Protein AF-A0A1I8H234-F1 (afdb_monomer_lite)

Radius of gyration: 17.59 Å; chains: 1; bounding box: 55×33×47 Å

pLDDT: mean 93.52, std 7.96, range [38.16, 98.69]

Organism: NCBI:txid282301

InterPro domains:
  IPR001806 Small GTPase [PF00071] (98-191)
  IPR027417 P-loop containing nucleoside triphosphate hydrolase [G3DSA:3.40.50.300] (1-192)
  IPR027417 P-loop containing nucleoside triphosphate hydrolase [SSF52540] (68-191)
  IPR051978 Rho GTPase-activating domain-containing protein [PTHR46005] (1-196)

Sequence (198 aa):
SIVSEPDFAGQVLRSSHWIYWGIGQVAQSHQRFHVVEQTEIANDANLRVFGYSEPYHARCTATKLYTSQKLAWICSDQLGFEDDYPKIRAPDGALLINGFLLCFDASANFERQCAFLKEVAPYLAKAKRPCVLAVTKMDLIANQPELHARQMEALRKAAKNLSNLAGTVETSAQLGVNVDEAFRLLAGAIEKSRPRAA

Structure (mmCIF, N/CA/C/O backbone):
data_AF-A0A1I8H234-F1
#
_entry.id   AF-A0A1I8H234-F1
#
loop_
_atom_site.group_PDB
_atom_site.id
_atom_site.type_symbol
_atom_site.label_atom_id
_atom_site.label_alt_id
_atom_site.label_comp_id
_atom_site.label_asym_id
_atom_site.label_entity_id
_atom_site.label_seq_id
_atom_site.pdbx_PDB_ins_code
_atom_site.Cartn_x
_atom_site.Cartn_y
_atom_site.Cartn_z
_atom_site.occupancy
_atom_site.B_iso_or_equiv
_atom_site.auth_seq_id
_atom_site.auth_comp_id
_atom_site.auth_asym_id
_atom_site.auth_atom_id
_atom_site.pdbx_PDB_model_num
ATOM 1 N N . SER A 1 1 ? 11.551 -0.243 -1.095 1.00 83.31 1 SER A N 1
ATOM 2 C CA . SER A 1 1 ? 12.460 -1.224 -1.734 1.00 83.31 1 SER A CA 1
ATOM 3 C C . SER A 1 1 ? 13.773 -0.570 -2.115 1.00 83.31 1 SER A C 1
ATOM 5 O O . SER A 1 1 ? 13.778 0.638 -2.320 1.00 83.31 1 SER A O 1
ATOM 7 N N . ILE A 1 2 ? 14.865 -1.332 -2.189 1.00 92.75 2 ILE A N 1
ATOM 8 C CA . ILE A 1 2 ? 16.172 -0.864 -2.675 1.00 92.75 2 ILE A CA 1
ATOM 9 C C . ILE A 1 2 ? 16.417 -1.559 -4.016 1.00 92.75 2 ILE A C 1
ATOM 11 O O . ILE A 1 2 ? 16.280 -2.778 -4.071 1.00 92.75 2 ILE A O 1
ATOM 15 N N . VAL A 1 3 ? 16.686 -0.801 -5.079 1.00 95.31 3 VAL A N 1
ATOM 16 C CA . VAL A 1 3 ? 16.840 -1.320 -6.452 1.00 95.31 3 VAL A CA 1
ATOM 17 C C . VAL A 1 3 ? 17.891 -0.522 -7.222 1.00 95.31 3 VAL A C 1
ATOM 19 O O . VAL A 1 3 ? 18.214 0.608 -6.839 1.00 95.31 3 VAL A O 1
ATOM 22 N N . SER A 1 4 ? 18.372 -1.082 -8.331 1.00 96.06 4 SER A N 1
ATOM 23 C CA . SER A 1 4 ? 19.273 -0.381 -9.241 1.00 96.06 4 SER A CA 1
ATOM 24 C C . SER A 1 4 ? 18.539 0.695 -10.057 1.00 96.06 4 SER A C 1
ATOM 26 O O . SER A 1 4 ? 17.310 0.702 -10.179 1.00 96.06 4 SER A O 1
ATOM 28 N N . GLU A 1 5 ? 19.280 1.644 -10.629 1.00 95.75 5 GLU A N 1
ATOM 29 C CA . GLU A 1 5 ? 18.703 2.683 -11.494 1.00 95.75 5 GLU A CA 1
ATOM 30 C C . GLU A 1 5 ? 18.033 2.123 -12.769 1.00 95.75 5 GLU A C 1
ATOM 32 O O . GLU A 1 5 ? 16.915 2.557 -13.074 1.00 95.75 5 GLU A O 1
ATOM 37 N N . PRO A 1 6 ? 18.615 1.129 -13.476 1.00 96.50 6 PRO A N 1
ATOM 38 C CA . PRO A 1 6 ? 17.931 0.443 -14.572 1.00 96.50 6 PRO A CA 1
ATOM 39 C C . PRO A 1 6 ? 16.608 -0.202 -14.148 1.00 96.50 6 PRO A C 1
ATOM 41 O O . PRO A 1 6 ? 15.601 -0.014 -14.830 1.00 96.50 6 PRO A O 1
ATOM 44 N N . ASP A 1 7 ? 16.576 -0.883 -12.999 1.00 96.81 7 ASP A N 1
ATOM 45 C CA . ASP A 1 7 ? 15.356 -1.524 -12.493 1.00 96.81 7 ASP A CA 1
ATOM 46 C C . ASP A 1 7 ? 14.267 -0.496 -12.181 1.00 96.81 7 ASP A C 1
ATOM 48 O O . ASP A 1 7 ? 13.089 -0.695 -12.488 1.00 96.81 7 ASP A O 1
ATOM 52 N N . PHE A 1 8 ? 14.657 0.642 -11.596 1.00 96.56 8 PHE A N 1
ATOM 53 C CA . PHE A 1 8 ? 13.734 1.738 -11.325 1.00 96.56 8 PHE A CA 1
ATOM 54 C C . PHE A 1 8 ? 13.135 2.318 -12.613 1.00 96.56 8 PHE A C 1
ATOM 56 O O . PHE A 1 8 ? 11.945 2.642 -12.642 1.00 96.56 8 PHE A O 1
ATOM 63 N N . ALA A 1 9 ? 13.921 2.422 -13.688 1.00 95.56 9 ALA A N 1
ATOM 64 C CA . ALA A 1 9 ? 13.463 2.871 -15.005 1.00 95.56 9 ALA A CA 1
ATOM 65 C C . ALA A 1 9 ? 12.687 1.797 -15.801 1.00 95.56 9 ALA A C 1
ATOM 67 O O . ALA A 1 9 ? 11.959 2.143 -16.741 1.00 95.56 9 ALA A O 1
ATOM 68 N N . GLY A 1 10 ? 12.815 0.522 -15.416 1.00 95.69 10 GLY A N 1
ATOM 69 C CA . GLY A 1 10 ? 12.182 -0.646 -16.036 1.00 95.69 10 GLY A CA 1
ATOM 70 C C . GLY A 1 10 ? 10.652 -0.584 -16.083 1.00 95.69 10 GLY A C 1
ATOM 71 O O . GLY A 1 10 ? 10.019 0.302 -15.509 1.00 95.69 10 GLY A O 1
ATOM 72 N N . GLN A 1 11 ? 10.003 -1.516 -16.788 1.00 96.44 11 GLN A N 1
ATOM 73 C CA . GLN A 1 11 ? 8.556 -1.402 -17.055 1.00 96.44 11 GLN A CA 1
ATOM 74 C C . GLN A 1 11 ? 7.694 -1.635 -15.809 1.00 96.44 11 GLN A C 1
ATOM 76 O O . GLN A 1 11 ? 6.568 -1.140 -15.746 1.00 96.44 11 GLN A O 1
ATOM 81 N N . VAL A 1 12 ? 8.201 -2.372 -14.819 1.00 97.25 12 VAL A N 1
ATOM 82 C CA . VAL A 1 12 ? 7.481 -2.637 -13.566 1.00 97.25 12 VAL A CA 1
ATOM 83 C C . VAL A 1 12 ? 7.443 -1.388 -12.686 1.00 97.25 12 VAL A C 1
ATOM 85 O O . VAL A 1 12 ? 6.369 -0.940 -12.276 1.00 97.25 12 VAL A O 1
ATOM 88 N N . LEU A 1 13 ? 8.596 -0.772 -12.414 1.00 95.94 13 LEU A N 1
ATOM 89 C CA . LEU A 1 13 ? 8.681 0.408 -11.549 1.00 95.94 13 LEU A CA 1
ATOM 90 C C . LEU A 1 13 ? 8.396 1.706 -12.306 1.00 95.94 13 LEU A C 1
ATOM 92 O O . LEU A 1 13 ? 7.745 2.592 -11.752 1.00 95.94 13 LEU A O 1
ATOM 96 N N . ARG A 1 14 ? 8.769 1.784 -13.585 1.00 95.25 14 ARG A N 1
ATOM 97 C CA . ARG A 1 14 ? 8.478 2.871 -14.533 1.00 95.25 14 ARG A CA 1
ATOM 98 C C . ARG A 1 14 ? 8.736 4.255 -13.933 1.00 95.25 14 ARG A C 1
ATOM 100 O O . ARG A 1 14 ? 7.879 5.134 -13.980 1.00 95.25 14 ARG A O 1
ATOM 107 N N . SER A 1 15 ? 9.896 4.408 -13.301 1.00 94.75 15 SER A N 1
ATOM 108 C CA . SER A 1 15 ? 10.349 5.634 -12.636 1.00 94.75 15 SER A CA 1
ATOM 109 C C . SER A 1 15 ? 9.317 6.218 -11.664 1.00 94.75 15 SER A C 1
ATOM 111 O O . SER A 1 15 ? 9.142 7.432 -11.574 1.00 94.75 15 SER A O 1
ATOM 113 N N . SER A 1 16 ? 8.583 5.354 -10.959 1.00 94.56 16 SER A N 1
ATOM 114 C CA . SER A 1 16 ? 7.492 5.761 -10.078 1.00 94.56 16 SER A CA 1
ATOM 115 C C . SER A 1 16 ? 7.612 5.138 -8.693 1.00 94.56 16 SER A C 1
ATOM 117 O O . SER A 1 16 ? 8.015 3.991 -8.537 1.00 94.56 16 SER A O 1
ATOM 119 N N . HIS A 1 17 ? 7.204 5.895 -7.677 1.00 95.62 17 HIS A N 1
ATOM 120 C CA . HIS A 1 17 ? 7.198 5.470 -6.274 1.00 95.62 17 HIS A CA 1
ATOM 121 C C . HIS A 1 17 ? 5.915 4.725 -5.882 1.00 95.62 17 HIS A C 1
ATOM 123 O O . HIS A 1 17 ? 5.439 4.818 -4.751 1.00 95.62 17 HIS A O 1
ATOM 129 N N . TRP A 1 18 ? 5.332 4.005 -6.834 1.00 96.19 18 TRP A N 1
ATOM 130 C CA . TRP A 1 18 ? 4.178 3.157 -6.599 1.00 96.19 18 TRP A CA 1
ATOM 131 C C . TRP A 1 18 ? 4.258 1.890 -7.442 1.00 96.19 18 TRP A C 1
ATOM 133 O O . TRP A 1 18 ? 4.783 1.867 -8.561 1.00 96.19 18 TRP A O 1
ATOM 143 N N . ILE A 1 19 ? 3.715 0.822 -6.884 1.00 97.12 19 ILE A N 1
ATOM 144 C CA . ILE A 1 19 ? 3.706 -0.510 -7.468 1.00 97.12 19 ILE A CA 1
ATOM 145 C C . ILE A 1 19 ? 2.289 -0.814 -7.931 1.00 97.12 19 ILE A C 1
ATOM 147 O O . ILE A 1 19 ? 1.325 -0.571 -7.209 1.00 97.12 19 ILE A O 1
ATOM 151 N N . TYR A 1 20 ? 2.156 -1.334 -9.148 1.00 98.00 20 TYR A N 1
ATOM 152 C CA . TYR A 1 20 ? 0.899 -1.903 -9.610 1.00 98.00 20 TYR A CA 1
ATOM 153 C C . TYR A 1 20 ? 0.907 -3.394 -9.289 1.00 98.00 20 TYR A C 1
ATOM 155 O O . TYR A 1 20 ? 1.770 -4.109 -9.777 1.00 98.00 20 TYR A O 1
ATOM 163 N N . TRP A 1 21 ? -0.040 -3.863 -8.485 1.00 97.19 21 TRP A N 1
ATOM 164 C CA . TRP A 1 21 ? -0.142 -5.278 -8.111 1.00 97.19 21 TRP A CA 1
ATOM 165 C C . TRP A 1 21 ? -1.018 -6.086 -9.075 1.00 97.19 21 TRP A C 1
ATOM 167 O O . TRP A 1 21 ? -1.059 -7.309 -9.005 1.00 97.19 21 TRP A O 1
ATOM 177 N N . GLY A 1 22 ? -1.722 -5.418 -9.992 1.00 95.69 22 GLY A N 1
ATOM 178 C CA . GLY A 1 22 ? -2.642 -6.067 -10.918 1.00 95.69 22 GLY A CA 1
ATOM 179 C C . GLY A 1 22 ? -4.107 -5.850 -10.551 1.00 95.69 22 GLY A C 1
ATOM 180 O O . GLY A 1 22 ? -4.486 -4.844 -9.944 1.00 95.69 22 GLY A O 1
ATOM 181 N N . ILE A 1 23 ? -4.940 -6.796 -10.981 1.00 93.00 23 ILE A N 1
ATOM 182 C CA . ILE A 1 23 ? -6.385 -6.782 -10.762 1.00 93.00 23 ILE A CA 1
ATOM 183 C C . ILE A 1 23 ? -6.703 -7.748 -9.622 1.00 93.00 23 ILE A C 1
ATOM 185 O O . ILE A 1 23 ? -6.500 -8.951 -9.757 1.00 93.00 23 ILE A O 1
ATOM 189 N N . GLY A 1 24 ? -7.216 -7.213 -8.519 1.00 87.56 24 GLY A N 1
ATOM 190 C CA . GLY A 1 24 ? -7.774 -7.980 -7.416 1.00 87.56 24 GLY A CA 1
ATOM 191 C C . GLY A 1 24 ? -9.268 -8.238 -7.602 1.00 87.56 24 GLY A C 1
ATOM 192 O O . GLY A 1 24 ? -9.972 -7.510 -8.313 1.00 87.56 24 GLY A O 1
ATOM 193 N N . GLN A 1 25 ? -9.753 -9.276 -6.931 1.00 84.44 25 GLN A N 1
ATOM 194 C CA . GLN A 1 25 ? -11.165 -9.617 -6.828 1.00 84.44 25 GLN A CA 1
ATOM 195 C C . GLN A 1 25 ? -11.441 -10.049 -5.389 1.00 84.44 25 GLN A C 1
ATOM 197 O O . GLN A 1 25 ? -10.707 -10.868 -4.844 1.00 84.44 25 GLN A O 1
ATOM 202 N N . VAL A 1 26 ? -12.487 -9.501 -4.768 1.00 77.06 26 VAL A N 1
ATOM 203 C CA . VAL A 1 26 ? -12.914 -9.970 -3.443 1.00 77.06 26 VAL A CA 1
ATOM 204 C C . VAL A 1 26 ? -13.584 -11.329 -3.621 1.00 77.06 26 VAL A C 1
ATOM 206 O O . VAL A 1 26 ? -14.428 -11.478 -4.510 1.00 77.06 26 VAL A O 1
ATOM 209 N N . ALA A 1 27 ? -13.253 -12.303 -2.769 1.00 70.50 27 ALA A N 1
ATOM 210 C CA . ALA A 1 27 ? -13.916 -13.601 -2.768 1.00 70.50 27 ALA A CA 1
ATOM 211 C C . ALA A 1 27 ? -15.449 -13.449 -2.777 1.00 70.50 27 ALA A C 1
ATOM 213 O O . ALA A 1 27 ? -16.013 -12.643 -2.035 1.00 70.50 27 ALA A O 1
ATOM 214 N N . GLN A 1 28 ? -16.113 -14.226 -3.640 1.00 69.12 28 GLN A N 1
ATOM 215 C CA . GLN A 1 28 ? -17.574 -14.244 -3.821 1.00 69.12 28 GLN A CA 1
ATOM 216 C C . GLN A 1 28 ? -18.198 -12.936 -4.354 1.00 69.12 28 GLN A C 1
ATOM 218 O O . GLN A 1 28 ? -19.419 -12.833 -4.431 1.00 69.12 28 GLN A O 1
ATOM 223 N N . SER A 1 29 ? -17.393 -11.956 -4.781 1.00 72.50 29 SER A N 1
ATOM 224 C CA . SER A 1 29 ? -17.861 -10.751 -5.477 1.00 72.50 29 SER A CA 1
ATOM 225 C C . SER A 1 29 ? -17.461 -10.780 -6.951 1.00 72.50 29 SER A C 1
ATOM 227 O O . SER A 1 29 ? -16.371 -11.226 -7.305 1.00 72.50 29 SER A O 1
ATOM 229 N N . HIS A 1 30 ? -18.310 -10.251 -7.833 1.00 75.88 30 HIS A N 1
ATOM 230 C CA . HIS A 1 30 ? -17.943 -9.985 -9.232 1.00 75.88 30 HIS A CA 1
ATOM 231 C C . HIS A 1 30 ? -17.140 -8.685 -9.402 1.00 75.88 30 HIS A C 1
ATOM 233 O O . HIS A 1 30 ? -16.722 -8.341 -10.510 1.00 75.88 30 HIS A O 1
ATOM 239 N N . GLN A 1 31 ? -16.931 -7.940 -8.316 1.00 76.25 31 GLN A N 1
ATOM 240 C CA . GLN A 1 31 ? -16.230 -6.670 -8.344 1.00 76.25 31 GLN A CA 1
ATOM 241 C C . GLN A 1 31 ? -14.724 -6.889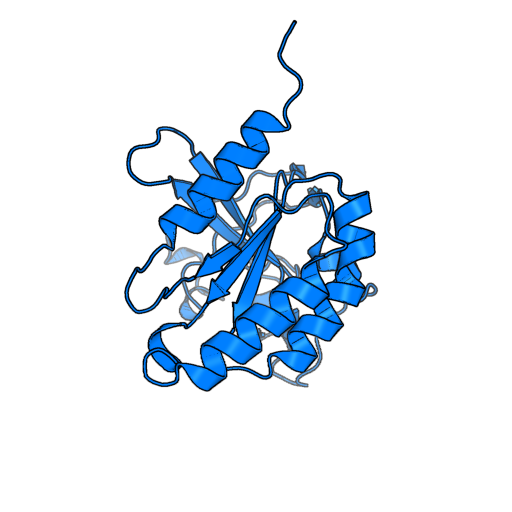 -8.490 1.00 76.25 31 GLN A C 1
ATOM 243 O O . GLN A 1 31 ? -14.072 -7.507 -7.647 1.00 76.25 31 GLN A O 1
ATOM 248 N N . ARG A 1 32 ? -14.176 -6.340 -9.574 1.00 87.56 32 ARG A N 1
ATOM 249 C CA . ARG A 1 32 ? -12.740 -6.295 -9.846 1.00 87.56 32 ARG A CA 1
ATOM 250 C C . ARG A 1 32 ? -12.212 -4.899 -9.570 1.00 87.56 32 ARG A C 1
ATOM 252 O O . ARG A 1 32 ? -12.880 -3.912 -9.879 1.00 87.56 32 ARG A O 1
ATOM 259 N N . PHE A 1 33 ? -11.010 -4.816 -9.024 1.00 91.12 33 PHE A N 1
ATOM 260 C CA . PHE A 1 33 ? -10.358 -3.550 -8.715 1.00 91.12 33 PHE A CA 1
ATOM 261 C C . PHE A 1 33 ? -8.878 -3.619 -9.064 1.00 91.12 33 PHE A C 1
ATOM 263 O O . PHE A 1 33 ? -8.237 -4.656 -8.937 1.00 91.12 33 PHE A O 1
ATOM 270 N N . HIS A 1 34 ? -8.331 -2.496 -9.510 1.00 95.19 34 HIS A N 1
ATOM 271 C CA . HIS A 1 34 ? -6.893 -2.344 -9.672 1.00 95.19 34 HIS A CA 1
ATOM 272 C C . HIS A 1 34 ? -6.267 -2.086 -8.303 1.00 95.19 34 HIS A C 1
ATOM 274 O O . HIS A 1 34 ? -6.744 -1.222 -7.564 1.00 95.19 34 HIS A O 1
ATOM 280 N N . VAL A 1 35 ? -5.205 -2.816 -7.973 1.00 97.12 35 VAL A N 1
ATOM 281 C CA . VAL A 1 35 ? -4.480 -2.652 -6.711 1.00 97.12 35 VAL A CA 1
ATOM 282 C C . VAL A 1 35 ? -3.177 -1.916 -6.976 1.00 97.12 35 VAL A C 1
ATOM 284 O O . VAL A 1 35 ? -2.389 -2.298 -7.843 1.00 97.12 35 VAL A O 1
ATOM 287 N N . VAL A 1 36 ? -2.962 -0.845 -6.219 1.00 97.75 36 VAL A N 1
ATOM 288 C CA . VAL A 1 36 ? -1.732 -0.057 -6.234 1.00 97.75 36 VAL A CA 1
ATOM 289 C C . VAL A 1 36 ? -1.223 0.093 -4.812 1.00 97.75 36 VAL A C 1
ATOM 291 O O . VAL A 1 36 ? -2.002 0.343 -3.895 1.00 97.75 36 VAL A O 1
ATOM 294 N N . GLU A 1 37 ? 0.088 -0.006 -4.649 1.00 97.69 37 GLU A N 1
ATOM 295 C CA . GLU A 1 37 ? 0.787 0.319 -3.413 1.00 97.69 37 GLU A CA 1
ATOM 296 C C . GLU A 1 37 ? 1.611 1.590 -3.609 1.00 97.69 37 GLU A C 1
ATOM 298 O O . GLU A 1 37 ? 2.469 1.654 -4.487 1.00 97.69 37 GLU A O 1
ATOM 303 N N . GLN A 1 38 ? 1.360 2.605 -2.784 1.00 97.19 38 GLN A N 1
ATOM 304 C CA . GLN A 1 38 ? 2.230 3.774 -2.664 1.00 97.19 38 GLN A CA 1
ATOM 305 C C . GLN A 1 38 ? 3.394 3.430 -1.736 1.00 97.19 38 GLN A C 1
ATOM 307 O O . GLN A 1 38 ? 3.171 2.885 -0.658 1.00 97.19 38 GLN A O 1
ATOM 312 N N . THR A 1 39 ? 4.625 3.742 -2.140 1.00 95.56 39 THR A N 1
ATOM 313 C CA . THR A 1 39 ? 5.825 3.345 -1.392 1.00 95.56 39 THR A CA 1
ATOM 314 C C . THR A 1 39 ? 6.981 4.332 -1.602 1.00 95.56 39 THR A C 1
ATOM 316 O O . THR A 1 39 ? 6.821 5.414 -2.179 1.00 95.56 39 THR A O 1
ATOM 319 N N . GLU A 1 40 ? 8.164 3.978 -1.104 1.00 94.06 40 GLU A N 1
ATOM 320 C CA . GLU A 1 40 ? 9.424 4.664 -1.382 1.00 94.06 40 GLU A CA 1
ATOM 321 C C . GLU A 1 40 ? 10.449 3.660 -1.916 1.00 94.06 40 GLU A C 1
ATOM 323 O O . GLU A 1 40 ? 10.606 2.543 -1.409 1.00 94.06 40 GLU A O 1
ATOM 328 N N . ILE A 1 41 ? 11.137 4.061 -2.982 1.00 94.94 41 ILE A N 1
ATOM 329 C CA . ILE A 1 41 ? 12.110 3.228 -3.680 1.00 94.94 41 ILE A CA 1
ATOM 330 C C . ILE A 1 41 ? 13.432 3.974 -3.624 1.00 94.94 41 ILE A C 1
ATOM 332 O O . ILE A 1 41 ? 13.501 5.142 -4.012 1.00 94.94 41 ILE A O 1
ATOM 336 N N . ALA A 1 42 ? 14.446 3.317 -3.083 1.00 95.00 42 ALA A N 1
ATOM 337 C CA . ALA A 1 42 ? 15.780 3.861 -2.919 1.00 95.00 42 ALA A CA 1
ATOM 338 C C . ALA A 1 42 ? 16.757 3.203 -3.889 1.00 95.00 42 ALA A C 1
ATOM 340 O O . ALA A 1 42 ? 16.584 2.047 -4.271 1.00 95.00 42 ALA A O 1
ATOM 341 N N . ASN A 1 43 ? 17.772 3.968 -4.265 1.00 95.06 43 ASN A N 1
ATOM 342 C CA . ASN A 1 43 ? 18.868 3.532 -5.107 1.00 95.06 43 ASN A CA 1
ATOM 343 C C . ASN A 1 43 ? 19.839 2.676 -4.282 1.00 95.06 43 ASN A C 1
ATOM 345 O O . ASN A 1 43 ? 20.236 3.065 -3.182 1.00 95.06 43 ASN A O 1
ATOM 349 N N . ASP A 1 44 ? 20.206 1.511 -4.799 1.00 95.75 44 ASP A N 1
ATOM 350 C CA . ASP A 1 44 ? 21.126 0.568 -4.159 1.00 95.75 44 ASP A CA 1
ATOM 351 C C . ASP A 1 44 ? 22.554 1.102 -3.979 1.00 95.75 44 ASP A C 1
ATOM 353 O O . ASP A 1 44 ? 23.193 0.813 -2.969 1.00 95.75 44 ASP A O 1
ATOM 357 N N . ALA A 1 45 ? 23.032 1.951 -4.885 1.00 94.88 45 ALA A N 1
ATOM 358 C CA . ALA A 1 45 ? 24.385 2.491 -4.857 1.00 94.88 45 ALA A CA 1
ATOM 359 C C . ALA A 1 45 ? 24.604 3.546 -3.761 1.00 94.88 45 ALA A C 1
ATOM 361 O O . ALA A 1 45 ? 25.734 3.746 -3.314 1.00 94.88 45 ALA A O 1
ATOM 362 N N . ASN A 1 46 ? 23.557 4.262 -3.335 1.00 93.44 46 ASN A N 1
ATOM 363 C CA . ASN A 1 46 ? 23.692 5.375 -2.381 1.00 93.44 46 ASN A CA 1
ATOM 364 C C . ASN A 1 46 ? 22.647 5.403 -1.253 1.00 93.44 46 ASN A C 1
ATOM 366 O O . ASN A 1 46 ? 22.717 6.282 -0.390 1.00 93.44 46 ASN A O 1
ATOM 370 N N . LEU A 1 47 ? 21.693 4.467 -1.255 1.00 93.00 47 LEU A N 1
ATOM 371 C CA . LEU A 1 47 ? 20.605 4.327 -0.282 1.00 93.00 47 LEU A CA 1
ATOM 372 C C . LEU A 1 47 ? 19.692 5.558 -0.159 1.00 93.00 47 LEU A C 1
ATOM 374 O O . LEU A 1 47 ? 18.959 5.704 0.821 1.00 93.00 47 LEU A O 1
ATOM 378 N N . ARG A 1 48 ? 19.709 6.454 -1.151 1.00 92.81 48 ARG A N 1
ATOM 379 C CA . ARG A 1 48 ? 18.806 7.606 -1.230 1.00 92.81 48 ARG A CA 1
ATOM 380 C C . ARG A 1 48 ? 17.580 7.244 -2.048 1.00 92.81 48 ARG A C 1
ATOM 382 O O . ARG A 1 48 ? 17.667 6.518 -3.035 1.00 92.81 48 ARG A O 1
ATOM 389 N N . VAL A 1 49 ? 16.433 7.785 -1.649 1.00 92.44 49 VAL A N 1
ATOM 390 C CA . VAL A 1 49 ? 15.190 7.688 -2.422 1.00 92.44 49 VAL A CA 1
ATOM 391 C C . VAL A 1 49 ? 15.426 8.278 -3.818 1.00 92.44 49 VAL A C 1
ATOM 393 O O . VAL A 1 49 ? 16.021 9.353 -3.932 1.00 92.44 49 VAL A O 1
ATOM 396 N N . PHE A 1 50 ? 14.996 7.573 -4.871 1.00 91.81 50 PHE A N 1
ATOM 397 C CA . PHE A 1 50 ? 15.062 8.093 -6.241 1.00 91.81 50 PHE A CA 1
ATOM 398 C C . PHE A 1 50 ? 14.320 9.436 -6.347 1.00 91.81 50 PHE A C 1
ATOM 400 O O . PHE A 1 50 ? 13.371 9.693 -5.610 1.00 91.81 50 PHE A O 1
ATOM 407 N N . GLY A 1 51 ? 14.797 10.319 -7.230 1.00 77.94 51 GLY A N 1
ATOM 408 C CA . GLY A 1 51 ? 14.421 11.734 -7.256 1.00 77.94 51 GLY A CA 1
ATOM 409 C C . GLY A 1 51 ? 12.910 11.981 -7.284 1.00 77.94 51 GLY A C 1
ATOM 410 O O . GLY A 1 51 ? 12.259 11.788 -8.307 1.00 77.94 51 GLY A O 1
ATOM 411 N N . TYR A 1 52 ? 12.371 12.481 -6.171 1.00 71.19 52 TYR A N 1
ATOM 412 C CA . TYR A 1 52 ? 10.997 12.960 -6.071 1.00 71.19 52 TYR A CA 1
ATOM 413 C C . TYR A 1 52 ? 10.959 14.224 -5.209 1.00 71.19 52 TYR A C 1
ATOM 415 O O . TYR A 1 52 ? 11.610 14.294 -4.169 1.00 71.19 52 TYR A O 1
ATOM 423 N N . SER A 1 53 ? 10.225 15.240 -5.658 1.00 74.00 53 SER A N 1
ATOM 424 C CA . SER A 1 53 ? 10.206 16.561 -5.019 1.00 74.00 53 SER A CA 1
ATOM 425 C C . SER A 1 53 ? 9.207 16.672 -3.866 1.00 74.00 53 SER A C 1
ATOM 427 O O . SER A 1 53 ? 9.426 17.460 -2.949 1.00 74.00 53 SER A O 1
ATOM 429 N N . GLU A 1 54 ? 8.115 15.903 -3.889 1.00 85.75 54 GLU A N 1
ATOM 430 C CA . GLU A 1 54 ? 7.085 15.962 -2.845 1.00 85.75 54 GLU A CA 1
ATOM 431 C C . GLU A 1 54 ? 7.325 14.923 -1.734 1.00 85.75 54 GLU A C 1
ATOM 433 O O . GLU A 1 54 ? 7.715 13.783 -2.014 1.00 85.75 54 GLU A O 1
ATOM 438 N N . PRO A 1 55 ? 7.036 15.265 -0.468 1.00 91.31 55 PRO A N 1
ATOM 439 C CA . PRO A 1 55 ? 7.133 14.319 0.635 1.00 91.31 55 PRO A CA 1
ATOM 440 C C . PRO A 1 55 ? 6.106 13.185 0.508 1.00 91.31 55 PRO A C 1
ATOM 442 O O . PRO A 1 55 ? 5.002 13.364 -0.018 1.00 91.31 55 PRO A O 1
ATOM 445 N N . TYR A 1 56 ? 6.442 12.017 1.064 1.00 93.88 56 TYR A N 1
ATOM 446 C CA . TYR A 1 56 ? 5.605 10.818 0.973 1.00 93.88 56 TYR A CA 1
ATOM 447 C C . TYR A 1 56 ? 4.165 11.034 1.466 1.00 93.88 56 TYR A C 1
ATOM 449 O O . TYR A 1 56 ? 3.236 10.590 0.797 1.00 93.88 56 TYR A O 1
ATOM 457 N N . HIS A 1 57 ? 3.956 11.770 2.567 1.00 92.25 57 HIS A N 1
ATOM 458 C CA . HIS A 1 57 ? 2.616 12.023 3.121 1.00 92.25 57 HIS A CA 1
ATOM 459 C C . HIS A 1 57 ? 1.672 12.765 2.157 1.00 92.25 57 HIS A C 1
ATOM 461 O O . HIS A 1 57 ? 0.456 12.616 2.254 1.00 92.25 57 HIS A O 1
ATOM 467 N N . ALA A 1 58 ? 2.217 13.547 1.218 1.00 92.25 58 ALA A N 1
ATOM 468 C CA . ALA A 1 58 ? 1.438 14.197 0.171 1.00 92.25 58 ALA A CA 1
ATOM 469 C C . ALA A 1 58 ? 1.221 13.233 -1.006 1.00 92.25 58 ALA A C 1
ATOM 471 O O . ALA A 1 58 ? 0.080 12.995 -1.414 1.00 92.25 58 ALA A O 1
ATOM 472 N N . ARG A 1 59 ? 2.303 12.605 -1.493 1.00 94.12 59 ARG A N 1
ATOM 473 C CA . ARG A 1 59 ? 2.287 11.687 -2.646 1.00 94.12 59 ARG A CA 1
ATOM 474 C C . ARG A 1 59 ? 1.360 10.487 -2.440 1.00 94.12 59 ARG A C 1
ATOM 476 O O . ARG A 1 59 ? 0.626 10.118 -3.356 1.00 94.12 59 ARG A O 1
ATOM 483 N N . CYS A 1 60 ? 1.354 9.894 -1.246 1.00 95.94 60 CYS A N 1
ATOM 484 C CA . CYS A 1 60 ? 0.616 8.659 -0.964 1.00 95.94 60 CYS A CA 1
ATOM 485 C C . CYS A 1 60 ? -0.915 8.816 -1.028 1.00 95.94 60 CYS A C 1
ATOM 487 O O . CYS A 1 60 ? -1.638 7.824 -1.083 1.00 95.94 60 CYS A O 1
ATOM 489 N N . THR A 1 61 ? -1.413 10.053 -1.084 1.00 96.00 61 THR A N 1
ATOM 490 C CA . THR A 1 61 ? -2.846 10.376 -1.192 1.00 96.00 61 THR A CA 1
ATOM 491 C C . THR A 1 61 ? -3.265 10.844 -2.589 1.00 96.00 61 THR A C 1
ATOM 493 O O . THR A 1 61 ? -4.406 11.272 -2.788 1.00 96.00 61 THR A O 1
ATOM 496 N N . ALA A 1 62 ? -2.362 10.766 -3.575 1.00 95.56 62 ALA A N 1
ATOM 497 C CA . ALA A 1 62 ? -2.656 11.135 -4.952 1.00 95.56 62 ALA A CA 1
ATOM 498 C C . ALA A 1 62 ? -3.872 10.355 -5.482 1.00 95.56 62 ALA A C 1
ATOM 500 O O . ALA A 1 62 ? -3.925 9.128 -5.430 1.00 95.56 62 ALA A O 1
ATOM 501 N N . THR A 1 63 ? -4.857 11.076 -6.026 1.00 96.31 63 THR A N 1
ATOM 502 C CA . THR A 1 63 ? -6.095 10.472 -6.556 1.00 96.31 63 THR A CA 1
ATOM 503 C C . THR A 1 63 ? -6.019 10.116 -8.039 1.00 96.31 63 THR A C 1
ATOM 505 O O . THR A 1 63 ? -6.965 9.553 -8.595 1.00 96.31 63 THR A O 1
ATOM 508 N N . LYS A 1 64 ? -4.903 10.451 -8.688 1.00 96.31 64 LYS A N 1
ATOM 509 C CA . LYS A 1 64 ? -4.658 10.234 -10.108 1.00 96.31 64 LYS A CA 1
ATOM 510 C C . LYS A 1 64 ? -3.189 9.886 -10.302 1.00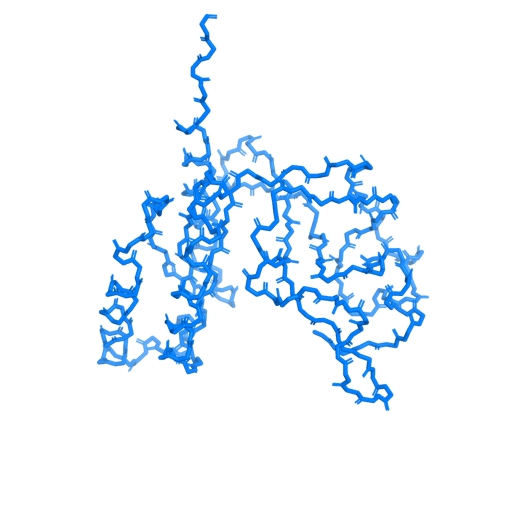 96.31 64 LYS A C 1
ATOM 512 O O . LYS A 1 64 ? -2.328 10.701 -9.984 1.00 96.31 64 LYS A O 1
ATOM 517 N N . LEU A 1 65 ? -2.922 8.692 -10.816 1.00 95.62 65 LEU A N 1
ATOM 518 C CA . LEU A 1 65 ? -1.580 8.218 -11.140 1.00 95.62 65 LEU A CA 1
ATOM 519 C C . LEU A 1 65 ? -1.469 8.103 -12.652 1.00 95.62 65 LEU A C 1
ATOM 521 O O . LEU A 1 65 ? -2.274 7.418 -13.279 1.00 95.62 65 LEU A O 1
ATOM 525 N N . TYR A 1 66 ? -0.504 8.801 -13.238 1.00 94.44 66 TYR A N 1
ATOM 526 C CA . TYR A 1 66 ? -0.268 8.716 -14.670 1.00 94.44 66 TYR A CA 1
ATOM 527 C C . TYR A 1 66 ? 0.772 7.652 -14.964 1.00 94.44 66 TYR A C 1
ATOM 529 O O . TYR A 1 66 ? 1.813 7.591 -14.309 1.00 94.44 66 TYR A O 1
ATOM 537 N N . THR A 1 67 ? 0.489 6.811 -15.949 1.00 93.00 67 THR A N 1
ATOM 538 C CA . THR A 1 67 ? 1.433 5.799 -16.396 1.00 93.00 67 THR A CA 1
ATOM 539 C C . THR A 1 67 ? 1.228 5.451 -17.860 1.00 93.00 67 THR A C 1
ATOM 541 O O . THR A 1 67 ? 0.186 5.735 -18.446 1.00 93.00 67 THR A O 1
ATOM 544 N N . SER A 1 68 ? 2.247 4.848 -18.453 1.00 95.00 68 SER A N 1
ATOM 545 C CA . SER A 1 68 ? 2.182 4.270 -19.786 1.00 95.00 68 SER A CA 1
ATOM 546 C C . SER A 1 68 ? 3.021 3.005 -19.788 1.00 95.00 68 SER A C 1
ATOM 548 O O . SER A 1 68 ? 4.153 2.998 -19.287 1.00 95.00 68 SER A O 1
ATOM 550 N N . GLN A 1 69 ? 2.449 1.924 -20.309 1.00 94.44 69 GLN A N 1
ATOM 551 C CA . GLN A 1 69 ? 3.093 0.626 -20.448 1.00 94.44 69 GLN A CA 1
ATOM 552 C C . GLN A 1 69 ? 3.713 0.109 -19.138 1.00 94.44 69 GLN A C 1
ATOM 554 O O . GLN A 1 69 ? 4.777 -0.511 -19.172 1.00 94.44 69 GLN A O 1
ATOM 559 N N . LYS A 1 70 ? 3.105 0.391 -17.980 1.00 97.50 70 LYS A N 1
ATOM 560 C CA . LYS A 1 70 ? 3.583 -0.131 -16.692 1.00 97.50 70 LYS A CA 1
ATOM 561 C C . LYS A 1 70 ? 3.091 -1.557 -16.484 1.00 97.50 70 LYS A C 1
ATOM 563 O O . LYS A 1 70 ? 1.918 -1.851 -16.728 1.00 97.50 70 LYS A O 1
ATOM 568 N N . LEU A 1 71 ? 3.988 -2.435 -16.053 1.00 97.88 71 LEU A N 1
ATOM 569 C CA . LEU A 1 71 ? 3.689 -3.832 -15.750 1.00 97.88 71 LEU A CA 1
ATOM 570 C C . LEU A 1 71 ? 3.373 -4.017 -14.267 1.00 97.88 71 LEU A C 1
ATOM 572 O O . LEU A 1 71 ? 3.832 -3.253 -13.416 1.00 97.88 71 LEU A O 1
ATOM 576 N N . ALA A 1 72 ? 2.558 -5.025 -13.972 1.00 97.69 72 ALA A N 1
ATOM 577 C CA . ALA A 1 72 ? 2.311 -5.448 -12.610 1.00 97.69 72 ALA A CA 1
ATOM 578 C C . ALA A 1 72 ? 3.570 -6.087 -12.023 1.00 97.69 72 ALA A C 1
ATOM 580 O O . ALA A 1 72 ? 4.284 -6.825 -12.704 1.00 97.69 72 ALA A O 1
ATOM 581 N N . TRP A 1 73 ? 3.797 -5.799 -10.750 1.00 97.38 73 TRP A N 1
ATOM 582 C CA . TRP A 1 73 ? 4.817 -6.435 -9.942 1.00 97.38 73 TRP A CA 1
ATOM 583 C C . TRP A 1 73 ? 4.389 -7.847 -9.563 1.00 97.38 73 TRP A C 1
ATOM 585 O O . TRP A 1 73 ? 3.264 -8.062 -9.109 1.00 97.38 73 TRP A O 1
ATOM 595 N N . ILE A 1 74 ? 5.316 -8.787 -9.703 1.00 96.06 74 ILE A N 1
ATOM 596 C CA . ILE A 1 74 ? 5.160 -10.174 -9.262 1.00 96.06 74 ILE A CA 1
ATOM 597 C C . ILE A 1 74 ? 6.137 -10.455 -8.120 1.00 96.06 74 ILE A C 1
ATOM 599 O O . ILE A 1 74 ? 5.724 -10.842 -7.028 1.00 96.06 74 ILE A O 1
ATOM 603 N N . CYS A 1 75 ? 7.426 -10.206 -8.345 1.00 94.56 75 CYS A N 1
ATOM 604 C CA . CYS A 1 75 ? 8.490 -10.358 -7.356 1.00 94.56 75 CYS A CA 1
ATOM 605 C C . CYS A 1 75 ? 9.688 -9.465 -7.715 1.00 94.56 75 CYS A C 1
ATOM 607 O O . CYS A 1 75 ? 9.714 -8.848 -8.777 1.00 94.56 75 CYS A O 1
ATOM 609 N N . SER A 1 76 ? 10.686 -9.403 -6.830 1.00 93.88 76 SER A N 1
ATOM 610 C CA . SER A 1 76 ? 11.933 -8.664 -7.076 1.00 93.88 76 SER A CA 1
ATOM 611 C C . SER A 1 76 ? 12.707 -9.189 -8.279 1.00 93.88 76 SER A C 1
ATOM 613 O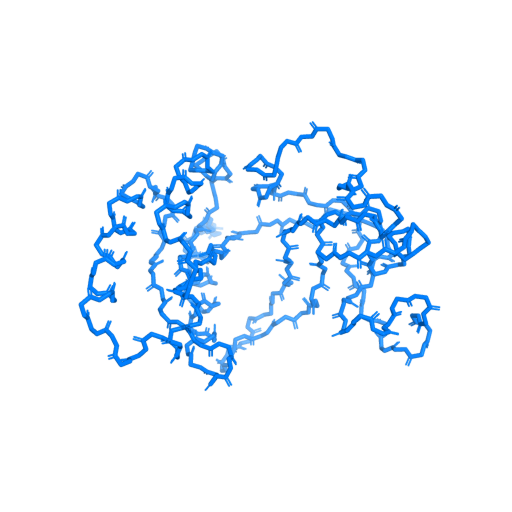 O . SER A 1 76 ? 13.267 -8.399 -9.029 1.00 93.88 76 SER A O 1
ATOM 615 N N . ASP A 1 77 ? 12.691 -10.503 -8.485 1.00 95.81 77 ASP A N 1
ATOM 616 C CA . ASP A 1 77 ? 13.486 -11.187 -9.512 1.00 95.81 77 ASP A CA 1
ATOM 617 C C . ASP A 1 77 ? 12.960 -10.915 -10.932 1.00 95.81 77 ASP A C 1
ATOM 619 O O . ASP A 1 77 ? 13.602 -11.261 -11.918 1.00 95.81 77 ASP A O 1
ATOM 623 N N . GLN A 1 78 ? 11.784 -10.289 -11.041 1.00 96.81 78 GLN A N 1
ATOM 624 C CA . GLN A 1 78 ? 11.211 -9.816 -12.298 1.00 96.81 78 GLN A CA 1
ATOM 625 C C . GLN A 1 78 ? 11.949 -8.593 -12.859 1.00 96.81 78 GLN A C 1
ATOM 627 O O . GLN A 1 78 ? 11.893 -8.346 -14.063 1.00 96.81 78 GLN A O 1
ATOM 632 N N . LEU A 1 79 ? 12.594 -7.791 -12.009 1.00 95.94 79 LEU A N 1
ATOM 633 C CA . LEU A 1 79 ? 13.252 -6.557 -12.437 1.00 95.94 79 LEU A CA 1
ATOM 634 C C . LEU A 1 79 ? 14.470 -6.886 -13.312 1.00 95.94 79 LEU A C 1
ATOM 636 O O . LEU A 1 79 ? 15.317 -7.686 -12.922 1.00 95.94 79 LEU A O 1
ATOM 640 N N . GLY A 1 80 ? 14.516 -6.323 -14.523 1.00 94.56 80 GLY A N 1
ATOM 641 C CA . GLY A 1 80 ? 15.542 -6.626 -15.527 1.00 94.56 80 GLY A CA 1
ATOM 642 C C . GLY A 1 80 ? 15.280 -7.899 -16.343 1.00 94.56 80 GLY A C 1
ATOM 643 O O . GLY A 1 80 ? 15.955 -8.123 -17.348 1.00 94.56 80 GLY A O 1
ATOM 644 N N . PHE A 1 81 ? 14.282 -8.698 -15.954 1.00 96.81 81 PHE A N 1
ATOM 645 C CA . PHE A 1 81 ? 13.868 -9.937 -16.618 1.00 96.81 81 PHE A CA 1
ATOM 646 C C . PHE A 1 81 ? 12.365 -9.927 -16.931 1.00 96.81 81 PHE A C 1
ATOM 648 O O . PHE A 1 81 ? 11.710 -10.966 -16.938 1.00 96.81 81 PHE A O 1
ATOM 655 N N . GLU A 1 82 ? 11.773 -8.756 -17.190 1.00 95.25 82 GLU A N 1
ATOM 656 C CA . GLU A 1 82 ? 10.318 -8.615 -17.328 1.00 95.25 82 GLU A CA 1
ATOM 657 C C . GLU A 1 82 ? 9.696 -9.474 -18.444 1.00 95.25 82 GLU A C 1
ATOM 659 O O . GLU A 1 82 ? 8.497 -9.763 -18.401 1.00 95.25 82 GLU A O 1
ATOM 664 N N . ASP A 1 83 ? 10.481 -9.864 -19.452 1.00 95.94 83 ASP A N 1
ATOM 665 C CA . ASP A 1 83 ? 10.029 -10.708 -20.561 1.00 95.94 83 ASP A CA 1
ATOM 666 C C . ASP A 1 83 ? 9.790 -12.172 -20.161 1.00 95.94 83 ASP A C 1
ATOM 668 O O . ASP A 1 83 ? 8.971 -12.834 -20.803 1.00 95.94 83 ASP A O 1
ATOM 672 N N . ASP A 1 84 ? 10.404 -12.636 -19.069 1.00 97.56 84 ASP A N 1
ATOM 673 C CA . ASP A 1 84 ? 10.260 -14.002 -18.547 1.00 97.56 84 ASP A CA 1
ATOM 674 C C . ASP A 1 84 ? 9.009 -14.171 -17.663 1.00 97.56 84 ASP A C 1
ATOM 676 O O . ASP A 1 84 ? 8.692 -15.270 -17.202 1.00 97.56 84 ASP A O 1
ATOM 680 N N . TYR A 1 85 ? 8.264 -13.084 -17.438 1.00 97.62 85 TYR A N 1
ATOM 681 C CA . TYR A 1 85 ? 7.121 -13.035 -16.532 1.00 97.62 85 TYR A CA 1
ATOM 6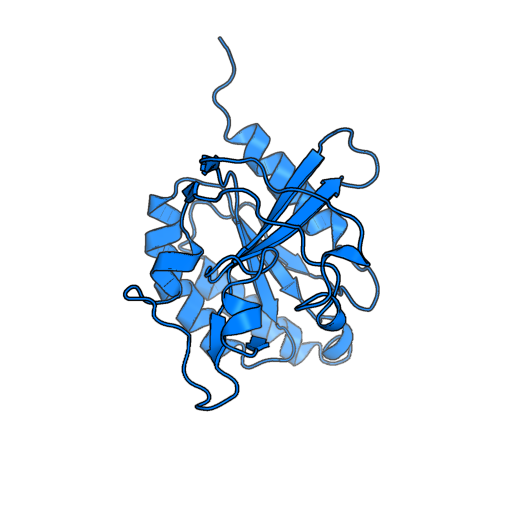82 C C . TYR A 1 85 ? 5.808 -12.659 -17.246 1.00 97.62 85 TYR A C 1
ATOM 684 O O . TYR A 1 85 ? 5.804 -11.980 -18.278 1.00 97.62 85 TYR A O 1
ATOM 692 N N . PRO A 1 86 ? 4.640 -13.042 -16.686 1.00 96.31 86 PRO A N 1
ATOM 693 C CA . PRO A 1 86 ? 3.340 -12.612 -17.192 1.00 96.31 86 PRO A CA 1
ATOM 694 C C . PRO A 1 86 ? 3.196 -11.086 -17.315 1.00 96.31 86 PRO A C 1
ATOM 696 O O . PRO A 1 86 ? 3.350 -10.334 -16.352 1.00 96.31 86 PRO A O 1
ATOM 699 N N . LYS A 1 87 ? 2.805 -10.619 -18.506 1.00 95.00 87 LYS A N 1
ATOM 700 C CA . LYS A 1 87 ? 2.678 -9.188 -18.829 1.00 95.00 87 LYS A CA 1
ATOM 701 C C . LYS A 1 87 ? 1.292 -8.643 -18.485 1.00 95.00 87 LYS A C 1
ATOM 703 O O . LYS A 1 87 ? 0.482 -8.361 -19.368 1.00 95.00 87 LYS A O 1
ATOM 708 N N . ILE A 1 88 ? 1.015 -8.470 -17.194 1.00 95.81 88 ILE A N 1
ATOM 709 C CA . ILE A 1 88 ? -0.211 -7.805 -16.726 1.00 95.81 88 ILE A CA 1
ATOM 710 C C . ILE A 1 88 ? 0.017 -6.291 -16.765 1.00 95.81 88 ILE A C 1
ATOM 712 O O . ILE A 1 88 ? 0.832 -5.766 -16.013 1.00 95.81 88 ILE A O 1
ATOM 716 N N . ARG A 1 89 ? -0.689 -5.572 -17.643 1.00 95.25 89 ARG A N 1
ATOM 717 C CA . ARG A 1 89 ? -0.507 -4.122 -17.821 1.00 95.25 89 ARG A CA 1
ATOM 718 C C . ARG A 1 89 ? -1.430 -3.309 -16.915 1.00 95.25 89 ARG A C 1
ATOM 720 O O . ARG A 1 89 ? -2.603 -3.649 -16.739 1.00 95.25 89 ARG A O 1
ATOM 727 N N . ALA A 1 90 ? -0.898 -2.226 -16.355 1.00 95.75 90 ALA A N 1
ATOM 728 C CA . ALA A 1 90 ? -1.713 -1.163 -15.783 1.00 95.75 90 ALA A CA 1
ATOM 729 C C . ALA A 1 90 ? -2.473 -0.436 -16.909 1.00 95.75 90 ALA A C 1
ATOM 731 O O . ALA A 1 90 ? -1.967 -0.377 -18.032 1.00 95.75 90 ALA A O 1
ATOM 732 N N . PRO A 1 91 ? -3.663 0.128 -16.640 1.00 94.19 91 PRO A N 1
ATOM 733 C CA . PRO A 1 91 ? -4.336 0.993 -17.601 1.00 94.19 91 PRO A CA 1
ATOM 734 C C . PRO A 1 91 ? -3.452 2.185 -17.982 1.00 94.19 91 PRO A C 1
ATOM 736 O O . PRO A 1 91 ? -2.954 2.892 -17.103 1.00 94.19 91 PRO A O 1
ATOM 739 N N . ASP A 1 92 ? -3.280 2.410 -19.283 1.00 94.56 92 ASP A N 1
ATOM 740 C CA . ASP A 1 92 ? -2.521 3.552 -19.785 1.00 94.56 92 ASP A CA 1
ATOM 741 C C . ASP A 1 92 ? -3.258 4.873 -19.527 1.00 94.56 92 ASP A C 1
ATOM 743 O O . ASP A 1 92 ? -4.490 4.955 -19.490 1.00 94.56 92 ASP A O 1
ATOM 747 N N . GLY A 1 93 ? -2.481 5.940 -19.367 1.00 94.19 93 GLY A N 1
ATOM 748 C CA . GLY A 1 93 ? -2.990 7.258 -19.042 1.00 94.19 93 GLY A CA 1
ATOM 749 C C . GLY A 1 93 ? -3.238 7.397 -17.547 1.00 94.19 93 GLY A C 1
ATOM 750 O O . GLY A 1 93 ? -2.332 7.213 -16.739 1.00 94.19 93 GLY A O 1
ATOM 751 N N . ALA A 1 94 ? -4.445 7.820 -17.180 1.00 93.94 94 ALA A N 1
ATOM 752 C CA . ALA A 1 94 ? -4.775 8.196 -15.814 1.00 93.94 94 ALA A CA 1
ATOM 753 C C . ALA A 1 94 ? -5.477 7.072 -15.045 1.00 93.94 94 ALA A C 1
ATOM 755 O O . ALA A 1 94 ? -6.684 6.876 -15.192 1.00 93.94 94 ALA A O 1
ATOM 756 N N . LEU A 1 95 ? -4.753 6.421 -14.138 1.00 94.94 95 LEU A N 1
ATOM 757 C CA . LEU A 1 95 ? -5.333 5.518 -13.155 1.00 94.94 95 LEU A CA 1
ATOM 758 C C . LEU A 1 95 ? -5.943 6.329 -12.001 1.00 94.94 95 LEU A C 1
ATOM 760 O O . LEU A 1 95 ? -5.239 7.008 -11.250 1.00 94.94 95 LEU A O 1
ATOM 764 N N . LEU A 1 96 ? -7.272 6.289 -11.883 1.00 95.62 96 LEU A N 1
ATOM 765 C CA . LEU A 1 96 ? -8.016 7.019 -10.854 1.00 95.62 96 LEU A CA 1
ATOM 766 C C . LEU A 1 96 ? -8.118 6.195 -9.569 1.00 95.62 96 LEU A C 1
ATOM 768 O O . LEU A 1 96 ? -8.630 5.079 -9.582 1.00 95.62 96 LEU A O 1
ATOM 772 N N . ILE A 1 97 ? -7.702 6.775 -8.445 1.00 96.81 97 ILE A N 1
ATOM 773 C CA . ILE A 1 97 ? -7.803 6.135 -7.132 1.00 96.81 97 ILE A CA 1
ATOM 774 C C . ILE A 1 97 ? -9.173 6.432 -6.525 1.00 96.81 97 ILE A C 1
ATOM 776 O O . ILE A 1 97 ? -9.586 7.591 -6.377 1.00 96.81 97 ILE A O 1
ATOM 780 N N . ASN A 1 98 ? -9.900 5.366 -6.188 1.00 96.00 98 ASN A N 1
ATOM 781 C CA . ASN A 1 98 ? -11.264 5.456 -5.673 1.00 96.00 98 ASN A CA 1
ATOM 782 C C . ASN A 1 98 ? -11.366 5.288 -4.155 1.00 96.00 98 ASN A C 1
ATOM 784 O O . ASN A 1 98 ? -12.372 5.702 -3.592 1.00 96.00 98 ASN A O 1
ATOM 788 N N . GLY A 1 99 ? -10.341 4.754 -3.497 1.00 97.00 99 GLY A N 1
ATOM 789 C CA . GLY A 1 99 ? -10.305 4.549 -2.054 1.00 97.00 99 GLY A CA 1
ATOM 790 C C . GLY A 1 99 ? -8.897 4.210 -1.578 1.00 97.00 99 GLY A C 1
ATOM 791 O O . GLY A 1 99 ? -8.023 3.937 -2.399 1.00 97.00 99 GLY A O 1
ATOM 792 N N . PHE A 1 100 ? -8.687 4.241 -0.264 1.00 98.25 100 PHE A N 1
ATOM 793 C CA . PHE A 1 100 ? -7.379 4.008 0.351 1.00 98.25 100 PHE A CA 1
ATOM 794 C C . PHE A 1 100 ? -7.443 2.908 1.414 1.00 98.25 100 PHE A C 1
ATOM 796 O O . PHE A 1 100 ? -8.269 2.969 2.323 1.00 98.25 100 PHE A O 1
ATOM 803 N N . LEU A 1 101 ? -6.535 1.935 1.337 1.00 97.94 101 LEU A N 1
ATOM 804 C CA . LEU A 1 101 ? -6.206 1.060 2.463 1.00 97.94 101 LEU A CA 1
ATOM 805 C C . LEU A 1 101 ? -5.010 1.656 3.200 1.00 97.94 101 LEU A C 1
ATOM 807 O O . LEU A 1 101 ? -3.951 1.867 2.616 1.00 97.94 101 LEU A O 1
ATOM 811 N N . LEU A 1 102 ? -5.201 1.965 4.475 1.00 98.19 102 LEU A N 1
ATOM 812 C CA . LEU A 1 102 ? -4.198 2.564 5.343 1.00 98.19 102 LEU A CA 1
ATOM 813 C C . LEU A 1 102 ? -3.610 1.462 6.225 1.00 98.19 102 LEU A C 1
ATOM 815 O O . LEU A 1 102 ? -4.198 1.096 7.244 1.00 98.19 102 LEU A O 1
ATOM 819 N N . CYS A 1 103 ? -2.477 0.909 5.803 1.00 98.12 103 CYS A N 1
ATOM 820 C CA . CYS A 1 103 ? -1.829 -0.202 6.493 1.00 98.12 103 CYS A CA 1
ATOM 821 C C . CYS A 1 103 ? -1.055 0.280 7.728 1.00 98.12 103 CYS A C 1
ATOM 823 O O . CYS A 1 103 ? -0.208 1.166 7.631 1.00 98.12 103 CYS A O 1
ATOM 825 N N . PHE A 1 104 ? -1.332 -0.336 8.873 1.00 98.12 104 PHE A N 1
ATOM 826 C CA . PHE A 1 104 ? -0.623 -0.157 10.136 1.00 98.12 104 PHE A CA 1
ATOM 827 C C . PHE A 1 104 ? 0.041 -1.469 10.516 1.00 98.12 104 PHE A C 1
ATOM 829 O O . PHE A 1 104 ? -0.639 -2.470 10.682 1.00 98.12 104 PHE A O 1
ATOM 836 N N . ASP A 1 105 ? 1.352 -1.496 10.669 1.00 98.19 105 ASP A N 1
ATOM 837 C CA . ASP A 1 105 ? 2.067 -2.681 11.129 1.00 98.19 105 ASP A CA 1
ATOM 838 C C . ASP A 1 105 ? 1.957 -2.794 12.657 1.00 98.19 105 ASP A C 1
ATOM 840 O O . ASP A 1 105 ? 2.505 -1.962 13.389 1.00 98.19 105 ASP A O 1
ATOM 844 N N . ALA A 1 106 ? 1.246 -3.820 13.134 1.00 97.69 106 ALA A N 1
ATOM 845 C CA . ALA A 1 106 ? 1.058 -4.109 14.554 1.00 97.69 106 ALA A CA 1
ATOM 846 C C . ALA A 1 106 ? 2.372 -4.458 15.275 1.00 97.69 106 ALA A C 1
ATOM 848 O O . ALA A 1 106 ? 2.505 -4.235 16.477 1.00 97.69 106 ALA A O 1
ATOM 849 N N . SER A 1 107 ? 3.367 -4.964 14.546 1.00 96.06 107 SER A N 1
ATOM 850 C CA . SER A 1 107 ? 4.673 -5.343 15.096 1.00 96.06 107 SER A CA 1
ATOM 851 C C . SER A 1 107 ? 5.682 -4.189 15.146 1.00 96.06 107 SER A C 1
ATOM 853 O O . SER A 1 107 ? 6.725 -4.306 15.788 1.00 96.06 107 SER A O 1
ATOM 855 N N . ALA A 1 108 ? 5.389 -3.066 14.485 1.00 95.75 108 ALA A N 1
ATOM 856 C CA . ALA A 1 108 ? 6.292 -1.925 14.378 1.00 95.75 108 ALA A CA 1
ATOM 857 C C . ALA A 1 108 ? 6.017 -0.841 15.437 1.00 95.75 108 ALA A C 1
ATOM 859 O O . ALA A 1 108 ? 5.125 -0.942 16.281 1.00 95.75 108 ALA A O 1
ATOM 860 N N . ASN A 1 109 ? 6.786 0.254 15.382 1.00 95.56 109 ASN A N 1
ATOM 861 C CA . ASN A 1 109 ? 6.569 1.413 16.247 1.00 95.56 109 ASN A CA 1
ATOM 862 C C . ASN A 1 109 ? 5.216 2.080 15.929 1.00 95.56 109 ASN A C 1
ATOM 864 O O . ASN A 1 109 ? 5.079 2.865 14.988 1.00 95.56 109 ASN A O 1
ATOM 868 N N . PHE A 1 110 ? 4.209 1.744 16.730 1.00 94.88 110 PHE A N 1
ATOM 869 C CA . PHE A 1 110 ? 2.825 2.154 16.521 1.00 94.88 110 PHE A CA 1
ATOM 870 C C . PHE A 1 110 ? 2.586 3.652 16.758 1.00 94.88 110 PHE A C 1
ATOM 872 O O . PHE A 1 110 ? 1.783 4.277 16.064 1.00 94.8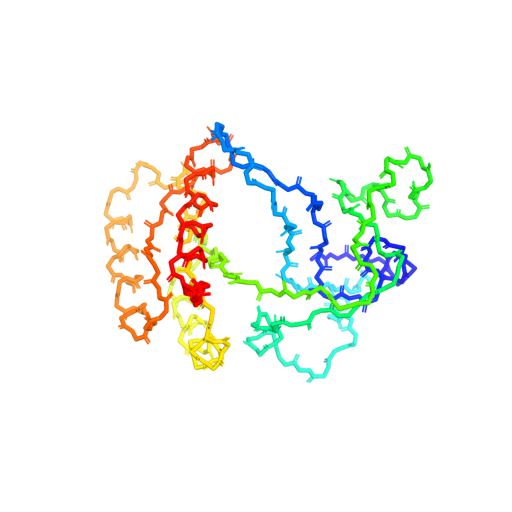8 110 PHE A O 1
ATOM 879 N N . GLU A 1 111 ? 3.317 4.260 17.694 1.00 95.44 111 GLU A N 1
ATOM 880 C CA . GLU A 1 111 ? 3.227 5.693 17.995 1.00 95.44 111 GLU A CA 1
ATOM 881 C C . GLU A 1 111 ? 3.682 6.538 16.804 1.00 95.44 111 GLU A C 1
ATOM 883 O O . GLU A 1 111 ? 2.996 7.486 16.414 1.00 95.44 111 GLU A O 1
ATOM 888 N N . ARG A 1 112 ? 4.791 6.146 16.163 1.00 97.44 112 ARG A N 1
ATOM 889 C CA . ARG A 1 112 ? 5.292 6.805 14.950 1.00 97.44 112 ARG A CA 1
ATOM 890 C C . ARG A 1 112 ? 4.298 6.699 13.795 1.00 97.44 112 ARG A C 1
ATOM 892 O O . ARG A 1 112 ? 4.084 7.680 13.089 1.00 97.44 112 ARG A O 1
ATOM 899 N N . GLN A 1 113 ? 3.656 5.545 13.626 1.00 97.44 113 GLN A N 1
ATOM 900 C CA . GLN A 1 113 ? 2.617 5.360 12.607 1.00 97.44 113 GLN A CA 1
ATOM 901 C C . GLN A 1 113 ? 1.384 6.232 12.891 1.00 97.44 113 GLN A C 1
ATOM 903 O O . GLN A 1 113 ? 0.847 6.867 11.986 1.00 97.44 113 GLN A O 1
ATOM 908 N N . CYS A 1 114 ? 0.972 6.345 14.157 1.00 97.31 114 CYS A N 1
ATOM 909 C CA . CYS A 1 114 ? -0.111 7.244 14.561 1.00 97.31 114 CYS A CA 1
ATOM 910 C C . CYS A 1 114 ? 0.233 8.725 14.332 1.00 97.31 114 CYS A C 1
ATOM 912 O O . CYS A 1 114 ? -0.648 9.503 13.965 1.00 97.31 114 CYS A O 1
ATOM 914 N N . ALA A 1 115 ? 1.488 9.132 14.548 1.00 96.81 115 ALA A N 1
ATOM 915 C CA . ALA A 1 115 ? 1.950 10.480 14.223 1.00 96.81 115 ALA A CA 1
ATOM 916 C C . ALA A 1 115 ? 1.882 10.732 12.709 1.00 96.81 115 ALA A C 1
ATOM 918 O O . ALA A 1 115 ? 1.278 11.713 12.281 1.00 96.81 115 ALA A O 1
ATOM 919 N N . PHE A 1 116 ? 2.382 9.790 11.906 1.00 96.75 116 PHE A N 1
ATOM 920 C CA . PHE A 1 116 ? 2.328 9.869 10.448 1.00 96.75 116 PHE A CA 1
ATOM 921 C C . PHE A 1 116 ? 0.890 9.940 9.910 1.00 96.75 116 PHE A C 1
ATOM 923 O O . PHE A 1 116 ? 0.593 10.725 9.013 1.00 96.75 116 PHE A O 1
ATOM 930 N N . LEU A 1 117 ? -0.054 9.202 10.503 1.00 96.94 117 LEU A N 1
ATOM 931 C CA . LEU A 1 117 ? -1.467 9.290 10.121 1.00 96.94 117 LEU A CA 1
ATOM 932 C C . LEU A 1 117 ? -2.040 10.698 10.298 1.00 96.94 117 LEU A C 1
ATOM 934 O O . LEU A 1 117 ? -2.833 11.140 9.469 1.00 96.94 117 LEU A O 1
ATOM 938 N N . LYS A 1 118 ? -1.628 11.418 11.347 1.00 95.19 118 LYS A N 1
ATOM 939 C CA . LYS A 1 118 ? -2.046 12.811 11.562 1.00 95.19 118 LYS A CA 1
ATOM 940 C C . LYS A 1 118 ? -1.479 13.747 10.493 1.00 95.19 118 LYS A C 1
ATOM 942 O O . LYS A 1 118 ? -2.166 14.692 10.122 1.00 95.19 118 LYS A O 1
ATOM 947 N N . GLU A 1 119 ? -0.279 13.474 9.978 1.00 95.31 119 GLU A N 1
ATOM 948 C CA . GLU A 1 119 ? 0.315 14.222 8.858 1.00 95.31 119 GLU A CA 1
ATOM 949 C C . GLU A 1 119 ? -0.423 13.961 7.537 1.00 95.31 119 GLU A C 1
ATOM 951 O O . GLU A 1 119 ? -0.618 14.874 6.738 1.00 95.31 119 GLU A O 1
ATOM 956 N N . VAL A 1 120 ? -0.876 12.724 7.319 1.00 95.62 120 VAL A N 1
ATOM 957 C CA . VAL A 1 120 ? -1.577 12.298 6.096 1.00 95.62 120 VAL A CA 1
ATOM 958 C C . VAL A 1 120 ? -3.066 12.683 6.104 1.00 95.62 120 VAL A C 1
ATOM 960 O O . VAL A 1 120 ? -3.657 12.928 5.048 1.00 95.62 120 VAL A O 1
ATOM 963 N N . ALA A 1 121 ? -3.692 12.782 7.281 1.00 94.94 121 ALA A N 1
ATOM 964 C CA . ALA A 1 121 ? -5.128 13.029 7.442 1.00 94.94 121 ALA A CA 1
ATOM 965 C C . ALA A 1 121 ? -5.679 14.244 6.660 1.00 94.94 121 ALA A C 1
ATOM 967 O O . ALA A 1 121 ? -6.718 14.091 6.007 1.00 94.94 121 ALA A O 1
ATOM 968 N N . PRO A 1 122 ? -5.023 15.425 6.637 1.00 94.56 122 PRO A N 1
ATOM 969 C CA . PRO A 1 122 ? -5.501 16.571 5.860 1.00 94.56 122 PRO A CA 1
ATOM 970 C C . PRO A 1 122 ? -5.565 16.288 4.354 1.00 94.56 122 PRO A C 1
ATOM 972 O O . PRO A 1 122 ? -6.493 16.724 3.668 1.00 94.56 122 PRO A O 1
ATOM 975 N N . TYR A 1 123 ? -4.603 15.523 3.834 1.00 95.25 123 TYR A N 1
ATOM 976 C CA . TYR A 1 123 ? -4.543 15.167 2.421 1.00 95.25 123 TYR A CA 1
ATOM 977 C C . TYR A 1 123 ? -5.613 14.132 2.052 1.00 95.25 123 TYR A C 1
ATOM 979 O O . TYR A 1 123 ? -6.292 14.283 1.035 1.00 95.25 123 TYR A O 1
ATOM 987 N N . LEU A 1 124 ? -5.854 13.145 2.922 1.00 95.44 124 LEU A N 1
ATOM 988 C CA . LEU A 1 124 ? -6.959 12.191 2.767 1.00 95.44 124 LEU A CA 1
ATOM 989 C C . LEU A 1 124 ? -8.328 12.885 2.772 1.00 95.44 124 LEU A C 1
ATOM 991 O O . LEU A 1 124 ? -9.174 12.584 1.928 1.00 95.44 124 LEU A O 1
ATOM 995 N N . ALA A 1 125 ? -8.534 13.854 3.668 1.00 93.38 125 ALA A N 1
ATOM 996 C CA . ALA A 1 125 ? -9.765 14.640 3.706 1.00 93.38 125 ALA A CA 1
ATOM 997 C C . ALA A 1 125 ? -9.981 15.418 2.394 1.00 93.38 125 ALA A C 1
ATOM 999 O O . ALA A 1 125 ? -11.088 15.438 1.848 1.00 93.38 125 ALA A O 1
ATOM 1000 N N . LYS A 1 126 ? -8.911 16.003 1.835 1.00 94.06 126 LYS A N 1
ATOM 1001 C CA . LYS A 1 126 ? -8.945 16.700 0.539 1.00 94.06 126 LYS A CA 1
ATOM 1002 C C . LYS A 1 126 ? -9.224 15.754 -0.632 1.00 94.06 126 LYS A C 1
ATOM 1004 O O . LYS A 1 126 ? -9.895 16.157 -1.582 1.00 94.06 126 LYS A O 1
ATOM 1009 N N . ALA A 1 127 ? -8.747 14.511 -0.565 1.00 93.94 127 ALA A N 1
ATOM 1010 C CA . ALA A 1 127 ? -8.958 13.507 -1.605 1.00 93.94 127 ALA A CA 1
ATOM 1011 C C . ALA A 1 127 ? -10.435 13.104 -1.763 1.00 93.94 127 ALA A C 1
ATOM 1013 O O . ALA A 1 127 ? -10.828 12.672 -2.848 1.00 93.94 127 ALA A O 1
ATOM 1014 N N . LYS A 1 128 ? -11.260 13.254 -0.711 1.00 92.88 128 LYS A N 1
ATOM 1015 C CA . LYS A 1 128 ? -12.694 12.898 -0.709 1.00 92.88 128 LYS A CA 1
ATOM 1016 C C . LYS A 1 128 ? -12.954 11.468 -1.209 1.00 92.88 128 LYS A C 1
ATOM 1018 O O . LYS A 1 128 ? -13.918 11.209 -1.930 1.00 92.88 128 LYS A O 1
ATOM 1023 N N . ARG A 1 129 ? -12.068 10.537 -0.849 1.00 96.12 129 ARG A N 1
ATOM 1024 C CA . ARG A 1 129 ? -12.215 9.098 -1.105 1.00 96.12 129 ARG A CA 1
ATOM 1025 C C . ARG A 1 129 ? -12.347 8.356 0.221 1.00 96.12 129 ARG A C 1
ATOM 1027 O O . ARG A 1 129 ? -11.667 8.758 1.164 1.00 96.12 129 ARG A O 1
ATOM 1034 N N . PRO A 1 130 ? -13.171 7.303 0.316 1.00 97.06 130 PRO A N 1
ATOM 1035 C CA . PRO A 1 130 ? -13.231 6.483 1.519 1.00 97.06 130 PRO A CA 1
ATOM 1036 C C . PRO A 1 130 ? -11.872 5.847 1.824 1.00 97.06 130 PRO A C 1
ATOM 1038 O O . PRO A 1 130 ? -11.107 5.516 0.912 1.00 97.06 130 PRO A O 1
ATOM 1041 N N . CYS A 1 131 ? -11.587 5.656 3.107 1.00 97.69 131 CYS A N 1
ATOM 1042 C CA . CYS A 1 131 ? -10.429 4.903 3.565 1.00 97.69 131 CYS A CA 1
ATOM 1043 C C . CYS A 1 131 ? -10.817 3.816 4.572 1.00 97.69 131 CYS A C 1
ATOM 1045 O O . CYS A 1 131 ? -11.828 3.920 5.263 1.00 97.69 131 CYS A O 1
ATOM 1047 N N . VAL A 1 132 ? -10.009 2.764 4.648 1.00 98.38 132 VAL A N 1
ATOM 1048 C CA . VAL A 1 132 ? -10.112 1.691 5.645 1.00 98.38 132 VAL A CA 1
ATOM 1049 C C . VAL A 1 132 ? -8.752 1.539 6.309 1.00 98.38 132 VAL A C 1
ATOM 1051 O O . VAL A 1 132 ? -7.732 1.519 5.623 1.00 98.38 132 VAL A O 1
ATOM 1054 N N . LEU A 1 133 ? -8.728 1.442 7.637 1.00 98.50 133 LEU A N 1
ATOM 1055 C CA . LEU A 1 133 ? -7.518 1.110 8.384 1.00 98.50 133 LEU A CA 1
ATOM 1056 C C . LEU A 1 133 ? -7.336 -0.406 8.385 1.00 98.50 133 LEU A C 1
ATOM 1058 O O . LEU A 1 133 ? -8.219 -1.127 8.838 1.00 98.50 133 LEU A O 1
ATOM 1062 N N . ALA A 1 134 ? -6.198 -0.884 7.898 1.00 98.56 134 ALA A N 1
ATOM 1063 C CA . ALA A 1 134 ? -5.824 -2.290 7.958 1.00 98.56 134 ALA A CA 1
ATOM 1064 C C . ALA A 1 134 ? -4.684 -2.445 8.966 1.00 98.56 134 ALA A C 1
ATOM 1066 O O . ALA A 1 134 ? -3.561 -2.019 8.707 1.00 98.56 134 ALA A O 1
ATOM 1067 N N . VAL A 1 135 ? -4.957 -3.032 10.128 1.00 98.56 135 VAL A N 1
ATOM 1068 C CA . VAL A 1 135 ? -3.921 -3.367 11.109 1.00 98.56 135 VAL A CA 1
ATOM 1069 C C . VAL A 1 135 ? -3.310 -4.695 10.678 1.00 98.56 135 VAL A C 1
ATOM 1071 O O . VAL A 1 135 ? -3.941 -5.739 10.761 1.00 98.56 135 VAL A O 1
ATOM 1074 N N . THR A 1 136 ? -2.116 -4.639 10.115 1.00 98.69 136 THR A N 1
ATOM 1075 C CA . THR A 1 136 ? -1.377 -5.747 9.504 1.00 98.69 136 THR A CA 1
ATOM 1076 C C . THR A 1 136 ? -0.441 -6.432 10.495 1.00 98.69 136 THR A C 1
ATOM 1078 O O . THR A 1 136 ? -0.058 -5.847 11.507 1.00 98.69 136 THR A O 1
ATOM 1081 N N . LYS A 1 137 ? -0.038 -7.667 10.169 1.00 98.38 137 LYS A N 1
ATOM 1082 C CA . LYS A 1 137 ? 0.882 -8.505 10.965 1.00 98.38 137 LYS A CA 1
ATOM 1083 C C . LYS A 1 137 ? 0.391 -8.790 12.387 1.00 98.38 137 LYS A C 1
ATOM 1085 O O . LYS A 1 137 ? 1.180 -8.902 13.324 1.00 98.38 137 LYS A O 1
ATOM 1090 N N . MET A 1 138 ? -0.924 -8.913 12.548 1.00 97.94 138 MET A N 1
ATOM 1091 C CA . MET A 1 138 ? -1.544 -9.211 13.841 1.00 97.94 138 MET A CA 1
ATOM 1092 C C . MET A 1 138 ? -1.100 -10.553 14.433 1.00 97.94 138 MET A C 1
ATOM 1094 O O . MET A 1 138 ? -1.068 -10.708 15.650 1.00 97.94 138 MET A O 1
ATOM 1098 N N . ASP A 1 139 ? -0.688 -11.498 13.588 1.00 98.06 139 ASP A N 1
ATOM 1099 C CA . ASP A 1 139 ? -0.101 -12.776 13.994 1.00 98.06 139 ASP A CA 1
ATOM 1100 C C . ASP A 1 139 ? 1.140 -12.615 14.888 1.00 98.06 139 ASP A C 1
ATOM 1102 O O . ASP A 1 139 ? 1.340 -13.410 15.804 1.00 98.06 139 ASP A O 1
ATOM 1106 N N . LEU A 1 140 ? 1.924 -11.547 14.702 1.00 98.12 140 LEU A N 1
ATOM 1107 C CA . LEU A 1 140 ? 3.146 -11.304 15.474 1.00 98.12 140 LEU A CA 1
ATOM 1108 C C . LEU A 1 140 ? 2.881 -10.804 16.900 1.00 98.12 140 LEU A C 1
ATOM 1110 O O . LEU A 1 140 ? 3.757 -10.899 17.761 1.00 98.12 140 LEU A O 1
ATOM 1114 N N . ILE A 1 141 ? 1.683 -10.280 17.167 1.00 96.75 141 ILE A N 1
ATOM 1115 C CA . ILE A 1 141 ? 1.295 -9.765 18.487 1.00 96.75 141 ILE A CA 1
ATOM 1116 C C . ILE A 1 141 ? 0.103 -10.507 19.097 1.00 96.75 141 ILE A C 1
ATOM 1118 O O . ILE A 1 141 ? -0.381 -10.107 20.153 1.00 96.75 141 ILE A O 1
ATOM 1122 N N . ALA A 1 142 ? -0.360 -11.595 18.474 1.00 93.94 142 ALA A N 1
ATOM 1123 C CA . ALA A 1 142 ? -1.573 -12.314 18.875 1.00 93.94 142 ALA A CA 1
ATOM 1124 C C . ALA A 1 142 ? -1.563 -12.770 20.349 1.00 93.94 142 ALA A C 1
ATOM 1126 O O . ALA A 1 142 ? -2.604 -12.802 20.998 1.00 93.94 142 ALA A O 1
ATOM 1127 N N . ASN A 1 143 ? -0.380 -13.054 20.902 1.00 96.31 143 ASN A N 1
ATOM 1128 C CA . ASN A 1 143 ? -0.198 -13.472 22.297 1.00 96.31 143 ASN A CA 1
ATOM 1129 C C . ASN A 1 143 ? 0.079 -12.301 23.266 1.00 96.31 143 ASN A C 1
ATOM 1131 O O . ASN A 1 143 ? 0.510 -12.528 24.394 1.00 96.31 143 ASN A O 1
ATOM 1135 N N . GLN A 1 144 ? -0.123 -11.050 22.839 1.00 97.69 144 GLN A N 1
ATOM 1136 C CA . GLN A 1 144 ? 0.173 -9.837 23.612 1.00 97.69 144 GLN A CA 1
ATOM 1137 C C . GLN A 1 144 ? -1.081 -8.945 23.749 1.00 97.69 144 GLN A C 1
ATOM 1139 O O . GLN A 1 144 ? -1.145 -7.866 23.153 1.00 97.69 144 GLN A O 1
ATOM 1144 N N . PRO A 1 145 ? -2.092 -9.358 24.536 1.00 96.19 145 PRO A N 1
ATOM 1145 C CA . PRO A 1 145 ? -3.387 -8.670 24.608 1.00 96.19 145 PRO A CA 1
ATOM 1146 C C . PRO A 1 145 ? -3.294 -7.230 25.137 1.00 96.19 145 PRO A C 1
ATOM 1148 O O . PRO A 1 145 ? -4.016 -6.350 24.676 1.00 96.19 145 PRO A O 1
ATOM 1151 N N . GLU A 1 146 ? -2.376 -6.952 26.066 1.00 97.69 146 GLU A N 1
ATOM 1152 C CA . GLU A 1 146 ? -2.163 -5.593 26.583 1.00 97.69 146 GLU A CA 1
ATOM 1153 C C . GLU A 1 146 ? -1.567 -4.661 25.521 1.00 97.69 146 GLU A C 1
ATOM 1155 O O . GLU A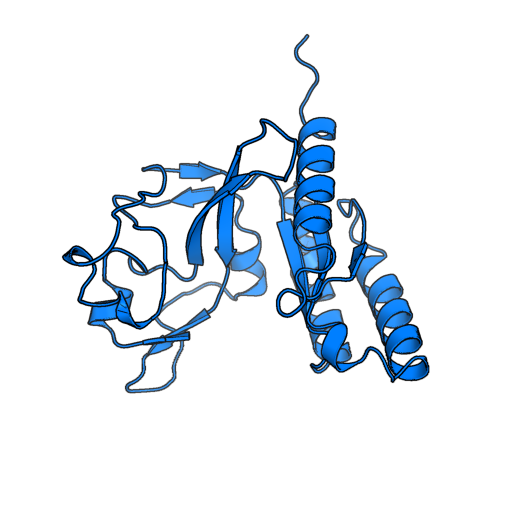 1 146 ? -1.985 -3.506 25.386 1.00 97.69 146 GLU A O 1
ATOM 1160 N N . LEU A 1 147 ? -0.612 -5.168 24.729 1.00 97.00 147 LEU A N 1
ATOM 1161 C CA . LEU A 1 147 ? -0.031 -4.423 23.615 1.00 97.00 147 LEU A CA 1
ATOM 1162 C C . LEU A 1 147 ? -1.098 -4.128 22.560 1.00 97.00 147 LEU A C 1
ATOM 1164 O O . LEU A 1 147 ? -1.210 -2.982 22.123 1.00 97.00 147 LEU A O 1
ATOM 1168 N N . HIS A 1 148 ? -1.893 -5.139 22.201 1.00 97.31 148 HIS A N 1
ATOM 1169 C CA . HIS A 1 148 ? -3.012 -5.009 21.271 1.00 97.31 148 HIS A CA 1
ATOM 1170 C C . HIS A 1 148 ? -3.997 -3.928 21.723 1.00 97.31 148 HIS A C 1
ATOM 1172 O O . HIS A 1 148 ? -4.228 -2.968 20.985 1.00 97.31 148 HIS A O 1
ATOM 1178 N N . ALA A 1 149 ? -4.496 -4.007 22.960 1.00 97.50 149 ALA A N 1
ATOM 1179 C CA . ALA A 1 149 ? -5.441 -3.031 23.499 1.00 97.50 149 ALA A CA 1
ATOM 1180 C C . ALA A 1 149 ? -4.872 -1.602 23.466 1.00 97.50 149 ALA A C 1
ATOM 1182 O O . ALA A 1 149 ? -5.550 -0.661 23.040 1.00 97.50 149 ALA A O 1
ATOM 1183 N N . ARG A 1 150 ? -3.597 -1.436 23.847 1.00 97.62 150 ARG A N 1
ATOM 1184 C CA . ARG A 1 150 ? -2.902 -0.142 23.803 1.00 97.62 150 ARG A CA 1
ATOM 1185 C C . ARG A 1 150 ? -2.800 0.408 22.380 1.00 97.62 150 ARG A C 1
ATOM 1187 O O . ARG A 1 150 ? -3.045 1.596 22.169 1.00 97.62 150 ARG A O 1
ATOM 1194 N N . GLN A 1 151 ? -2.433 -0.429 21.411 1.00 97.44 151 GLN A N 1
ATOM 1195 C CA . GLN A 1 151 ? -2.315 -0.027 20.010 1.00 97.44 151 GLN A CA 1
ATOM 1196 C C . GLN A 1 151 ? -3.679 0.336 19.415 1.00 97.44 151 GLN A C 1
ATOM 1198 O O . GLN A 1 151 ? -3.801 1.375 18.768 1.00 97.44 151 GLN A O 1
ATOM 1203 N N . MET A 1 152 ? -4.727 -0.446 19.684 1.00 97.38 152 MET A N 1
ATOM 1204 C CA . MET A 1 152 ? -6.067 -0.164 19.157 1.00 97.38 152 MET A CA 1
ATOM 1205 C C . MET A 1 152 ? -6.639 1.138 19.719 1.00 97.38 152 MET A C 1
ATOM 1207 O O . MET A 1 152 ? -7.220 1.936 18.979 1.00 97.38 152 MET A O 1
ATOM 1211 N N . GLU A 1 153 ? -6.398 1.419 20.999 1.00 97.06 153 GLU A N 1
ATOM 1212 C CA . GLU A 1 153 ? -6.787 2.691 21.607 1.00 97.06 153 GLU A CA 1
ATOM 1213 C C . GLU A 1 153 ? -5.992 3.878 21.034 1.00 97.06 153 GLU A C 1
ATOM 1215 O O . GLU A 1 153 ? -6.559 4.938 20.743 1.00 97.06 153 GLU A O 1
ATOM 1220 N N . ALA A 1 154 ? -4.682 3.715 20.815 1.00 96.94 154 ALA A N 1
ATOM 1221 C CA . ALA A 1 154 ? -3.857 4.734 20.168 1.00 96.94 154 ALA A CA 1
ATOM 1222 C C . ALA A 1 154 ? -4.337 5.028 18.736 1.00 96.94 154 ALA A C 1
ATOM 1224 O O . ALA A 1 154 ? -4.470 6.197 18.355 1.00 96.94 154 ALA A O 1
ATOM 1225 N N . LEU A 1 155 ? -4.676 3.982 17.975 1.00 97.25 155 LEU A N 1
ATOM 1226 C CA . LEU A 1 155 ? -5.197 4.103 16.617 1.00 97.25 155 LEU A CA 1
ATOM 1227 C C . LEU A 1 155 ? -6.531 4.840 16.598 1.00 97.25 155 LEU A C 1
ATOM 1229 O O . LEU A 1 155 ? -6.700 5.786 15.831 1.00 97.25 155 LEU A O 1
ATOM 1233 N N . ARG A 1 156 ? -7.461 4.457 17.482 1.00 96.06 156 ARG A N 1
ATOM 1234 C CA . ARG A 1 156 ? -8.771 5.105 17.614 1.00 96.06 156 ARG A CA 1
ATOM 1235 C C . ARG A 1 156 ? -8.629 6.604 17.876 1.00 96.06 156 ARG A C 1
ATOM 1237 O O . ARG A 1 156 ? -9.331 7.407 17.261 1.00 96.06 156 ARG A O 1
ATOM 1244 N N . LYS A 1 157 ? -7.700 6.997 18.754 1.00 95.88 157 LYS A N 1
ATOM 1245 C CA . LYS A 1 157 ? -7.404 8.412 19.034 1.00 95.88 157 LYS A CA 1
ATOM 1246 C C . LYS A 1 157 ? -6.824 9.132 17.820 1.00 95.88 157 LYS A C 1
ATOM 1248 O O . LYS A 1 157 ? -7.252 10.246 17.526 1.00 95.88 157 LYS A O 1
ATOM 1253 N N . ALA A 1 158 ? -5.870 8.519 17.121 1.00 95.81 158 ALA A N 1
ATOM 1254 C CA . ALA A 1 158 ? -5.238 9.113 15.943 1.00 95.81 158 ALA A CA 1
ATOM 1255 C C . ALA A 1 158 ? -6.216 9.265 14.765 1.00 95.81 158 ALA A C 1
ATOM 1257 O O . ALA A 1 158 ? -6.201 10.280 14.073 1.00 95.81 158 ALA A O 1
ATOM 1258 N N . ALA A 1 159 ? -7.104 8.289 14.583 1.00 95.69 159 ALA A N 1
ATOM 1259 C CA . ALA A 1 159 ? -8.062 8.227 13.487 1.00 95.69 159 ALA A CA 1
ATOM 1260 C C . ALA A 1 159 ? -9.337 9.054 13.713 1.00 95.69 159 ALA A C 1
ATOM 1262 O O . ALA A 1 159 ? -10.127 9.211 12.786 1.00 95.69 159 ALA A O 1
ATOM 1263 N N . LYS A 1 160 ? -9.543 9.620 14.912 1.00 91.38 160 LYS A N 1
ATOM 1264 C CA . LYS A 1 160 ? -10.767 10.352 15.293 1.00 91.38 160 LYS A CA 1
ATOM 1265 C C . LYS A 1 160 ? -11.178 11.449 14.297 1.00 91.38 160 LYS A C 1
ATOM 1267 O O . LYS A 1 160 ? -12.365 11.716 14.152 1.00 91.38 160 LYS A O 1
ATOM 1272 N N . ASN A 1 161 ? -10.211 12.071 13.619 1.00 85.56 161 ASN A N 1
ATOM 1273 C CA . ASN A 1 161 ? -10.447 13.177 12.685 1.00 85.56 161 ASN A CA 1
ATOM 1274 C C . ASN A 1 161 ? -10.498 12.746 11.206 1.00 85.56 161 ASN A C 1
ATOM 1276 O O . ASN A 1 161 ? -10.628 13.599 10.329 1.00 85.56 161 ASN A O 1
ATOM 1280 N N . LEU A 1 162 ? -10.396 11.448 10.906 1.00 93.06 162 LEU A N 1
ATOM 1281 C CA . LEU A 1 162 ? -10.531 10.923 9.547 1.00 93.06 162 LEU A CA 1
ATOM 1282 C C . LEU A 1 162 ? -12.011 10.759 9.198 1.00 93.06 162 LEU A C 1
ATOM 1284 O O . LEU A 1 162 ? -12.595 9.692 9.368 1.00 93.06 162 LEU A O 1
ATOM 1288 N N . SER A 1 163 ? -12.628 11.829 8.703 1.00 88.31 163 SER A N 1
ATOM 1289 C CA . SER A 1 163 ? -14.060 11.858 8.367 1.00 88.31 163 SER A CA 1
ATOM 1290 C C . SER A 1 163 ? -14.469 10.885 7.254 1.00 88.31 163 SER A C 1
ATOM 1292 O O . SER A 1 163 ? -15.642 10.543 7.135 1.00 88.31 163 SER A O 1
ATOM 1294 N N . ASN A 1 164 ? -13.515 10.440 6.439 1.00 92.62 164 ASN A N 1
ATOM 1295 C CA . ASN A 1 164 ? -13.694 9.492 5.342 1.00 92.62 164 ASN A CA 1
ATOM 1296 C C . ASN A 1 164 ? -13.400 8.029 5.729 1.00 92.62 164 ASN A C 1
ATOM 1298 O O . ASN A 1 164 ? -13.386 7.166 4.849 1.00 92.62 164 ASN A O 1
ATOM 1302 N N . LEU A 1 165 ? -13.156 7.744 7.011 1.00 96.75 165 LEU A N 1
ATOM 1303 C CA . LEU A 1 165 ? -12.880 6.396 7.499 1.00 96.75 165 LEU A CA 1
ATOM 1304 C C . LEU A 1 165 ? -14.151 5.536 7.515 1.00 96.75 165 LEU A C 1
ATOM 1306 O O . LEU A 1 165 ? -15.107 5.830 8.228 1.00 96.75 165 LEU A O 1
ATOM 1310 N N . ALA A 1 166 ? -14.137 4.441 6.759 1.00 96.62 166 ALA A N 1
ATOM 1311 C CA . ALA A 1 166 ? -15.225 3.468 6.702 1.00 96.62 166 ALA A CA 1
ATOM 1312 C C . ALA A 1 166 ? -15.142 2.401 7.807 1.00 96.62 166 ALA A C 1
ATOM 1314 O O . ALA A 1 166 ? -16.163 1.828 8.180 1.00 96.62 166 ALA A O 1
ATOM 1315 N N . GLY A 1 167 ? -13.945 2.136 8.336 1.00 97.00 167 GLY A N 1
ATOM 1316 C CA . GLY A 1 167 ? -13.736 1.218 9.451 1.00 97.00 167 GLY A CA 1
ATOM 1317 C C . GLY A 1 167 ? -12.285 0.768 9.597 1.00 97.00 167 GLY A C 1
ATOM 1318 O O . GLY A 1 167 ? -11.406 1.195 8.843 1.00 97.00 167 GLY A O 1
ATOM 1319 N N . THR A 1 168 ? -12.064 -0.106 10.576 1.00 98.25 168 THR A N 1
ATOM 1320 C CA . THR A 1 168 ? -10.767 -0.715 10.890 1.00 98.25 168 THR A CA 1
ATOM 1321 C C . THR A 1 168 ? -10.894 -2.231 10.809 1.00 98.25 168 THR A C 1
ATOM 1323 O O . THR A 1 168 ? -11.864 -2.786 11.321 1.00 98.25 168 THR A O 1
ATOM 1326 N N . VAL A 1 169 ? -9.921 -2.891 10.185 1.00 98.50 169 VAL A N 1
ATOM 1327 C CA . VAL A 1 169 ? -9.858 -4.346 10.027 1.00 98.50 169 VAL A CA 1
ATOM 1328 C C . VAL A 1 169 ? -8.495 -4.838 10.500 1.00 98.50 169 VAL A C 1
ATOM 1330 O O . VAL A 1 169 ? -7.458 -4.340 10.069 1.00 98.50 169 VAL A O 1
ATOM 1333 N N . GLU A 1 170 ? -8.494 -5.822 11.390 1.00 98.56 170 GLU A N 1
ATOM 1334 C CA . GLU A 1 170 ? -7.292 -6.533 11.830 1.00 98.56 170 GLU A CA 1
ATOM 1335 C C . GLU A 1 170 ? -6.981 -7.670 10.860 1.00 98.56 170 GLU A C 1
ATOM 1337 O O . GLU A 1 170 ? -7.867 -8.458 10.537 1.00 98.56 170 GLU A O 1
ATOM 1342 N N . THR A 1 171 ? -5.739 -7.754 10.386 1.00 98.62 171 THR A N 1
ATOM 1343 C CA . THR A 1 171 ? -5.329 -8.614 9.272 1.00 98.62 171 THR A CA 1
ATOM 1344 C C . THR A 1 171 ? -3.998 -9.316 9.538 1.00 98.62 171 THR A C 1
ATOM 1346 O O . THR A 1 171 ? -3.092 -8.788 10.191 1.00 98.62 171 THR A O 1
ATOM 1349 N N . SER A 1 172 ? -3.850 -10.502 8.953 1.00 98.38 172 SER A N 1
ATOM 1350 C CA . SER A 1 172 ? -2.564 -11.180 8.795 1.00 98.38 172 SER A CA 1
ATOM 1351 C C . SER A 1 172 ? -2.457 -11.681 7.364 1.00 98.38 172 SER A C 1
ATOM 1353 O O . SER A 1 172 ? -3.169 -12.602 6.976 1.00 98.38 172 SER A O 1
ATOM 1355 N N . ALA A 1 173 ? -1.562 -11.082 6.575 1.00 97.19 173 ALA A N 1
ATOM 1356 C CA . ALA A 1 173 ? -1.266 -11.582 5.235 1.00 97.19 173 ALA A CA 1
ATOM 1357 C C . ALA A 1 173 ? -0.607 -12.970 5.293 1.00 97.19 173 ALA A C 1
ATOM 1359 O O . ALA A 1 173 ? -0.923 -13.826 4.475 1.00 97.19 173 ALA A O 1
ATOM 1360 N N . GLN A 1 174 ? 0.236 -13.210 6.305 1.00 97.56 174 GLN A N 1
ATOM 1361 C CA . GLN A 1 174 ? 0.929 -14.483 6.521 1.00 97.56 174 GLN A CA 1
ATOM 1362 C C . GLN A 1 174 ? -0.046 -15.640 6.773 1.00 97.56 174 GLN A C 1
ATOM 1364 O O . GLN A 1 174 ? 0.153 -16.736 6.259 1.00 97.56 174 GLN A O 1
ATOM 1369 N N . LEU A 1 175 ? -1.098 -15.397 7.561 1.00 97.56 175 LEU A N 1
ATOM 1370 C CA . LEU A 1 175 ? -2.106 -16.405 7.903 1.00 97.56 175 LEU A CA 1
ATOM 1371 C C . LEU A 1 175 ? -3.376 -16.314 7.039 1.00 97.56 175 LEU A C 1
ATOM 1373 O O . LEU A 1 175 ? -4.327 -17.051 7.280 1.00 97.56 175 LEU A O 1
ATOM 1377 N N . GLY A 1 176 ? -3.429 -15.394 6.070 1.00 96.06 176 GLY A N 1
ATOM 1378 C CA . GLY A 1 176 ? -4.617 -15.157 5.243 1.00 96.06 176 GLY A CA 1
ATOM 1379 C C . GLY A 1 176 ? -5.841 -14.645 6.018 1.00 96.06 176 GLY A C 1
ATOM 1380 O O . GLY A 1 176 ? -6.973 -14.822 5.576 1.00 96.06 176 GLY A O 1
ATOM 1381 N N . VAL A 1 177 ? -5.648 -14.013 7.179 1.00 97.56 177 VAL A N 1
ATOM 1382 C CA . VAL A 1 177 ? -6.741 -13.541 8.044 1.00 97.56 177 VAL A CA 1
ATOM 1383 C C . VAL A 1 177 ? -7.213 -12.164 7.591 1.00 97.56 177 VAL A C 1
ATOM 1385 O O . VAL A 1 177 ? -6.427 -11.215 7.568 1.00 97.56 177 VAL A O 1
ATOM 1388 N N . ASN A 1 178 ? -8.509 -12.056 7.278 1.00 97.25 178 ASN A N 1
ATOM 1389 C CA . ASN A 1 178 ? -9.238 -10.813 6.980 1.00 97.25 178 ASN A CA 1
ATOM 1390 C C . ASN A 1 178 ? -8.653 -9.932 5.859 1.00 97.25 178 ASN A C 1
ATOM 1392 O O . ASN A 1 178 ? -9.062 -8.780 5.712 1.00 97.25 178 ASN A O 1
ATOM 1396 N N . VAL A 1 179 ? -7.737 -10.450 5.035 1.00 95.31 179 VAL A N 1
ATOM 1397 C CA . VAL A 1 179 ? -7.182 -9.704 3.893 1.00 95.31 179 VAL A CA 1
ATOM 1398 C C . VAL A 1 179 ? -8.316 -9.294 2.949 1.00 95.31 179 VAL A C 1
ATOM 1400 O O . VAL A 1 179 ? -8.504 -8.108 2.686 1.00 95.31 179 VAL A O 1
ATOM 1403 N N . ASP A 1 180 ? -9.157 -10.250 2.552 1.00 93.88 180 ASP A N 1
ATOM 1404 C CA . ASP A 1 180 ? -10.329 -9.996 1.709 1.00 93.88 180 ASP A CA 1
ATOM 1405 C C . ASP A 1 180 ? -11.358 -9.074 2.376 1.00 93.88 180 ASP A C 1
ATOM 1407 O O . ASP A 1 180 ? -12.025 -8.303 1.688 1.00 93.88 180 ASP A O 1
ATOM 1411 N N . GLU A 1 181 ? -11.484 -9.121 3.708 1.00 95.06 181 GLU A N 1
ATOM 1412 C CA . GLU A 1 181 ? -12.391 -8.247 4.466 1.00 95.06 181 GLU A CA 1
ATOM 1413 C C . GLU A 1 181 ? -12.001 -6.778 4.331 1.00 95.06 181 GLU A C 1
ATOM 1415 O O . GLU A 1 181 ? -12.860 -5.939 4.061 1.00 95.06 181 GLU A O 1
ATOM 1420 N N . ALA A 1 182 ? -10.707 -6.464 4.437 1.00 96.31 182 ALA A N 1
ATOM 1421 C CA . ALA A 1 182 ? -10.221 -5.098 4.282 1.00 96.31 182 ALA A CA 1
ATOM 1422 C C . ALA A 1 182 ? -10.569 -4.530 2.893 1.00 96.31 182 ALA A C 1
ATOM 1424 O O . ALA A 1 182 ? -11.092 -3.415 2.785 1.00 96.31 182 ALA A O 1
ATOM 1425 N N . PHE A 1 183 ? -10.359 -5.318 1.832 1.00 95.12 183 PHE A N 1
ATOM 1426 C CA . PHE A 1 183 ? -10.734 -4.927 0.472 1.00 95.12 183 PHE A CA 1
ATOM 1427 C C . PHE A 1 183 ? -12.253 -4.835 0.285 1.00 95.12 183 PHE A C 1
ATOM 1429 O O . PHE A 1 183 ? -12.727 -3.884 -0.338 1.00 95.12 183 PHE A O 1
ATOM 1436 N N . ARG A 1 184 ? -13.034 -5.765 0.848 1.00 93.88 184 ARG A N 1
ATOM 1437 C CA . ARG A 1 184 ? -14.503 -5.760 0.753 1.00 93.88 184 ARG A CA 1
ATOM 1438 C C . ARG A 1 184 ? -15.121 -4.543 1.420 1.00 93.88 184 ARG A C 1
ATOM 1440 O O . ARG A 1 184 ? -15.990 -3.900 0.831 1.00 93.88 184 ARG A O 1
ATOM 1447 N N . LEU A 1 185 ? -14.655 -4.200 2.620 1.00 95.44 185 LEU A N 1
ATOM 1448 C CA . LEU A 1 185 ? -15.122 -3.026 3.347 1.00 95.44 185 LEU A CA 1
ATOM 1449 C C . LEU A 1 185 ? -14.838 -1.746 2.554 1.00 95.44 185 LEU A C 1
ATOM 1451 O O . LEU A 1 185 ? -15.720 -0.893 2.419 1.00 95.44 185 LEU A O 1
ATOM 1455 N N . LEU A 1 186 ? -13.634 -1.631 1.981 1.00 95.56 186 LEU A N 1
ATOM 1456 C CA . LEU A 1 186 ? -13.282 -0.481 1.156 1.00 95.56 186 LEU A CA 1
ATOM 1457 C C . LEU A 1 186 ? -14.140 -0.417 -0.112 1.00 95.56 186 LEU A C 1
ATOM 1459 O O . LEU A 1 186 ? -14.662 0.647 -0.439 1.00 95.56 186 LEU A O 1
ATOM 1463 N N . ALA A 1 187 ? -14.322 -1.538 -0.807 1.00 93.31 187 ALA A N 1
ATOM 1464 C CA . ALA A 1 187 ? -15.117 -1.592 -2.027 1.00 93.31 187 ALA A CA 1
ATOM 1465 C C . ALA A 1 187 ? -16.582 -1.191 -1.771 1.00 93.31 187 ALA A C 1
ATOM 1467 O O . ALA A 1 187 ? -17.121 -0.334 -2.475 1.00 93.31 187 ALA A O 1
ATOM 1468 N N . GLY A 1 188 ? -17.186 -1.688 -0.687 1.00 92.62 188 GLY A N 1
ATOM 1469 C CA . GLY A 1 188 ? -18.527 -1.278 -0.268 1.00 92.62 188 GLY A CA 1
ATOM 1470 C C . GLY A 1 188 ? -18.615 0.207 0.112 1.00 92.62 188 GLY A C 1
ATOM 1471 O O . GLY A 1 188 ? -19.612 0.870 -0.180 1.00 92.62 188 GLY A O 1
ATOM 1472 N N . ALA A 1 189 ? -17.573 0.775 0.727 1.00 94.50 189 ALA A N 1
ATOM 1473 C CA . ALA A 1 189 ? -17.513 2.210 1.009 1.00 94.50 189 ALA A CA 1
ATOM 1474 C C . ALA A 1 189 ? -17.397 3.053 -0.273 1.00 94.50 189 ALA A C 1
ATOM 1476 O O . ALA A 1 189 ? -18.033 4.104 -0.384 1.00 94.50 189 ALA A O 1
ATOM 1477 N N . ILE A 1 190 ? -16.636 2.577 -1.265 1.00 93.75 190 ILE A N 1
ATOM 1478 C CA . ILE A 1 190 ? -16.532 3.207 -2.586 1.00 93.75 190 ILE A CA 1
ATOM 1479 C C . ILE A 1 190 ? -17.902 3.242 -3.257 1.00 93.75 190 ILE A C 1
ATOM 1481 O O . ILE A 1 190 ? -18.310 4.302 -3.728 1.00 93.75 190 ILE A O 1
ATOM 1485 N N . GLU A 1 191 ? -18.633 2.129 -3.268 1.00 91.12 191 GLU A N 1
ATOM 1486 C CA . GLU A 1 191 ? -19.973 2.057 -3.860 1.00 91.12 191 GLU A CA 1
ATOM 1487 C C . GLU A 1 191 ? -20.955 3.025 -3.200 1.00 91.12 191 GLU A C 1
ATOM 1489 O O . GLU A 1 191 ? -21.622 3.785 -3.898 1.00 91.12 191 GLU A O 1
ATOM 1494 N N . LYS A 1 192 ? -20.979 3.079 -1.862 1.00 90.50 192 LYS A N 1
ATOM 1495 C CA . LYS A 1 192 ? -21.823 4.019 -1.104 1.00 90.50 192 LYS A CA 1
ATOM 1496 C C . LYS A 1 192 ? -21.489 5.486 -1.384 1.00 90.50 192 LYS A C 1
ATOM 1498 O O . LYS A 1 192 ? -22.364 6.338 -1.274 1.00 90.50 192 LYS A O 1
ATOM 1503 N N . SER A 1 193 ? -20.233 5.783 -1.723 1.00 86.00 193 SER A N 1
ATOM 1504 C CA . SER A 1 193 ? -19.772 7.143 -2.026 1.00 86.00 193 SER A CA 1
ATOM 1505 C C . SER A 1 193 ? -20.069 7.600 -3.458 1.00 86.00 193 SER A C 1
ATOM 1507 O O . SER A 1 193 ? -19.942 8.791 -3.755 1.00 86.00 193 SER A O 1
ATOM 1509 N N . ARG A 1 194 ? -20.451 6.687 -4.365 1.00 81.94 194 ARG A N 1
ATOM 1510 C CA . ARG A 1 194 ? -20.826 7.066 -5.731 1.00 81.94 194 ARG A CA 1
ATOM 1511 C C . ARG A 1 194 ? -22.176 7.792 -5.701 1.00 81.94 194 ARG A C 1
ATOM 1513 O O . ARG A 1 194 ? -23.095 7.324 -5.029 1.00 81.94 194 ARG A O 1
ATOM 1520 N N . PRO A 1 195 ? -22.334 8.906 -6.439 1.00 71.00 195 PRO A N 1
ATOM 1521 C CA . PRO A 1 195 ? -23.650 9.491 -6.652 1.00 71.00 195 PRO A CA 1
ATOM 1522 C C . PRO A 1 195 ? -24.579 8.412 -7.213 1.00 71.00 195 PRO A C 1
ATOM 1524 O O . PRO A 1 195 ? -24.199 7.721 -8.162 1.00 71.00 195 PRO A O 1
ATOM 1527 N N . ARG A 1 196 ? -25.772 8.240 -6.630 1.00 52.88 196 ARG A N 1
ATOM 1528 C CA . ARG A 1 196 ? -26.803 7.402 -7.255 1.00 52.88 196 ARG A CA 1
ATOM 1529 C C . ARG A 1 196 ? -27.049 7.971 -8.651 1.00 52.88 196 ARG A C 1
ATOM 1531 O O . ARG A 1 196 ? -27.304 9.167 -8.769 1.00 52.88 196 ARG A O 1
ATOM 1538 N N . ALA A 1 197 ? -26.907 7.141 -9.683 1.00 52.94 197 ALA A N 1
ATOM 1539 C CA . ALA A 1 197 ? -27.344 7.518 -11.020 1.00 52.94 197 ALA A CA 1
ATOM 1540 C C . ALA A 1 197 ? -28.839 7.864 -10.925 1.00 52.94 197 ALA A C 1
ATOM 1542 O O . ALA A 1 197 ? -29.609 7.055 -10.402 1.00 52.94 197 ALA A O 1
ATOM 1543 N N . ALA A 1 198 ? -29.184 9.097 -11.296 1.00 38.16 198 ALA A N 1
ATOM 1544 C CA . ALA A 1 198 ? -30.563 9.564 -11.392 1.00 38.16 198 ALA A CA 1
ATOM 1545 C C . ALA A 1 198 ? -31.242 8.952 -12.620 1.00 38.16 198 ALA A C 1
ATOM 1547 O O . ALA A 1 198 ? -30.529 8.762 -13.634 1.00 38.16 198 ALA A O 1
#

Secondary structure (DSSP, 8-state):
-EE-HHHHHSTTTTT-SEEEEEEEE-TT---EEEEEEE---EETTT-PBPS-SS-HHHHTT-SEEEESSPBPP--GGGTT-GGGS---BPPSEEEE---EEEEEETTS-HHHHHHHHHHHHHHHHHHT--EEEEEE-GGGTTT-HHHHHHHHHHHHHHHTT-TTEEEEEE-BTTTTBSHHHHHHHHHHHHHHHSPPP-

Foldseek 3Di:
DEDAPQLCCDQQNVVHQKGWQAWDDQPPDPDIDTDMDRHFYAYNVPRHTRDDDDDSLQVRLDQKDADDNHAHDDDPVCRVVVVVDDGRGDDHGIDGHQEEEAEAELPDDLLVSLVSLLSNQVNNVVSLHAYEYEHEPCVVCVVPVVSVVVSVVSNCVSCVSNPRYQYYHYDYPPVRPCPSVRVVSRVVSSVVSDPDDD